Protein AF-A0A9P7FWG8-F1 (afdb_monomer_lite)

Organism: NCBI:txid117018

Sequence (313 aa):
ELKERLQAFCDANHFEYQSVYTPSGSARPRVNFHFIRHDIVDQIQENKPVFDGRVYTPHTPAYIQPRYGLEIGIKNVGGFPPAKFLLDTYIRRKYGNDSLLTSRIELDGSIYCACLRDPITTTRLLVEPFTPLEETPLAETTSFRPFKPDYVFNLNDNGFVGFRAHIQMLAESRQQHETLASEIRTNERAFEQLAADATRIAEGLVQTQQQVLAETENFFNFWSILLRLVMAKGELHSIRSRIYSINMILALGQTTPAAVERLTDSVADLERELADARHEVAQLEADYAASAALSQSAPVPPAANLSSTMPPT

Structure (mmCIF, N/CA/C/O backbone):
data_AF-A0A9P7FWG8-F1
#
_entry.id   AF-A0A9P7FWG8-F1
#
loop_
_atom_site.group_PDB
_atom_site.id
_atom_site.type_symbol
_atom_site.label_atom_id
_atom_site.label_alt_id
_atom_site.label_comp_id
_atom_site.label_asym_id
_atom_site.label_entity_id
_atom_site.label_seq_id
_atom_site.pdbx_PDB_ins_code
_atom_site.Cartn_x
_atom_site.Cartn_y
_atom_site.Cartn_z
_atom_site.occupancy
_atom_site.B_iso_or_equiv
_atom_site.auth_seq_id
_atom_site.auth_comp_id
_atom_site.auth_asym_id
_atom_site.auth_atom_id
_atom_site.pdbx_PDB_model_num
ATOM 1 N N . GLU A 1 1 ? 35.914 -22.711 -28.002 1.00 80.75 1 GLU A N 1
ATOM 2 C CA . GLU A 1 1 ? 35.367 -23.423 -26.832 1.00 80.75 1 GLU A CA 1
ATOM 3 C C . GLU A 1 1 ? 33.963 -22.983 -26.398 1.00 80.75 1 GLU A C 1
ATOM 5 O O . GLU A 1 1 ? 33.021 -23.695 -26.711 1.00 80.75 1 GLU A O 1
ATOM 10 N N . LEU A 1 2 ? 33.747 -21.834 -25.730 1.00 84.19 2 LEU A N 1
ATOM 11 C CA . LEU A 1 2 ? 32.392 -21.473 -25.243 1.00 84.19 2 LEU A CA 1
ATOM 12 C C . LEU A 1 2 ? 31.343 -21.366 -26.368 1.00 84.19 2 LEU A C 1
ATOM 14 O O . LEU A 1 2 ? 30.222 -21.841 -26.211 1.00 84.19 2 LEU A O 1
ATOM 18 N N . LYS A 1 3 ? 31.718 -20.772 -27.510 1.00 88.06 3 LYS A N 1
ATOM 19 C CA . LYS A 1 3 ? 30.858 -20.685 -28.701 1.00 88.06 3 LYS A CA 1
ATOM 20 C C . LYS A 1 3 ? 30.398 -22.068 -29.170 1.00 88.06 3 LYS A C 1
ATOM 22 O O . LYS A 1 3 ? 29.209 -22.265 -29.364 1.00 88.06 3 LYS A O 1
ATOM 27 N N . GLU A 1 4 ? 31.325 -23.012 -29.301 1.00 91.12 4 GLU A N 1
ATOM 28 C CA . GLU A 1 4 ? 31.041 -24.367 -29.797 1.00 91.12 4 GLU A CA 1
ATOM 29 C C . GLU A 1 4 ? 30.133 -25.133 -28.833 1.00 91.12 4 GLU A C 1
ATOM 31 O O . GLU A 1 4 ? 29.191 -25.784 -29.268 1.00 91.12 4 GLU A O 1
ATOM 36 N N . ARG A 1 5 ? 30.356 -25.001 -27.518 1.00 91.31 5 ARG A N 1
ATOM 37 C CA . ARG A 1 5 ? 29.496 -25.629 -26.502 1.00 91.31 5 ARG A CA 1
ATOM 38 C C . ARG A 1 5 ? 28.070 -25.073 -26.530 1.00 91.31 5 ARG A C 1
ATOM 40 O O . ARG A 1 5 ? 27.114 -25.835 -26.424 1.00 91.31 5 ARG A O 1
ATOM 47 N N . LEU A 1 6 ? 27.919 -23.758 -26.705 1.00 90.81 6 LEU A N 1
ATOM 48 C CA . LEU A 1 6 ? 26.603 -23.127 -26.842 1.00 90.81 6 LEU A CA 1
ATOM 49 C C . LEU A 1 6 ? 25.914 -23.502 -28.160 1.00 90.81 6 LEU A C 1
ATOM 51 O O . LEU A 1 6 ? 24.701 -23.683 -28.164 1.00 90.81 6 LEU A O 1
ATOM 55 N N . GLN A 1 7 ? 26.666 -23.650 -29.255 1.00 93.00 7 GLN A N 1
ATOM 56 C CA . GLN A 1 7 ? 26.125 -24.145 -30.525 1.00 93.00 7 GLN A CA 1
ATOM 57 C C . GLN A 1 7 ? 25.631 -25.582 -30.380 1.00 93.00 7 GLN A C 1
ATOM 59 O O . GLN A 1 7 ? 24.466 -25.832 -30.651 1.00 93.00 7 GLN A O 1
ATOM 64 N N . ALA A 1 8 ? 26.446 -26.480 -29.820 1.00 93.12 8 ALA A N 1
ATOM 65 C CA . ALA A 1 8 ? 26.048 -27.864 -29.568 1.00 93.12 8 ALA A CA 1
ATOM 66 C C . ALA A 1 8 ? 24.798 -27.963 -28.677 1.00 93.12 8 ALA A C 1
ATOM 68 O O . ALA A 1 8 ? 23.930 -28.797 -28.916 1.00 93.12 8 ALA A O 1
ATOM 69 N N . PHE A 1 9 ? 24.678 -27.089 -27.674 1.00 93.56 9 PHE A N 1
ATOM 70 C CA . PHE A 1 9 ? 23.467 -26.982 -26.865 1.00 93.56 9 PHE A CA 1
ATOM 71 C C . PHE A 1 9 ? 22.249 -26.550 -27.695 1.00 93.56 9 PHE A C 1
ATOM 73 O O . PHE A 1 9 ? 21.193 -27.167 -27.578 1.00 93.56 9 PHE A O 1
ATOM 80 N N . CYS A 1 10 ? 22.377 -25.523 -28.540 1.00 92.94 10 CYS A N 1
ATOM 81 C CA . CYS A 1 10 ? 21.278 -25.078 -29.402 1.00 92.94 10 CYS A CA 1
ATOM 82 C C . CYS A 1 10 ? 20.868 -26.168 -30.400 1.00 92.94 10 CYS A C 1
ATOM 84 O O . CYS A 1 10 ? 19.680 -26.441 -30.552 1.00 92.94 10 CYS A O 1
ATOM 86 N N . ASP A 1 11 ? 21.845 -26.837 -31.009 1.00 93.81 11 ASP A N 1
ATOM 87 C CA . ASP A 1 11 ? 21.623 -27.903 -31.984 1.00 93.81 11 ASP A CA 1
ATOM 88 C C . ASP A 1 11 ? 20.916 -29.107 -31.333 1.00 93.81 11 ASP A C 1
ATOM 90 O O . ASP A 1 11 ? 19.951 -29.633 -31.887 1.00 93.81 11 ASP A O 1
ATOM 94 N N . ALA A 1 12 ? 21.329 -29.499 -30.120 1.00 93.69 12 ALA A N 1
ATOM 95 C CA . ALA A 1 12 ? 20.715 -30.594 -29.364 1.00 93.69 12 ALA A CA 1
ATOM 96 C C . ALA A 1 12 ? 19.259 -30.316 -28.950 1.00 93.69 12 ALA A C 1
ATOM 98 O O . ALA A 1 12 ? 18.483 -31.253 -28.782 1.00 93.69 12 ALA A O 1
ATOM 99 N N . ASN A 1 13 ? 18.889 -29.043 -28.792 1.00 91.75 13 ASN A N 1
ATOM 100 C CA . ASN A 1 13 ? 17.528 -28.622 -28.457 1.00 91.75 13 ASN A CA 1
ATOM 101 C C . ASN A 1 13 ? 16.719 -28.182 -29.693 1.00 91.75 13 ASN A C 1
ATOM 103 O O . ASN A 1 13 ? 15.614 -27.664 -29.547 1.00 91.75 13 ASN A O 1
ATOM 107 N N . HIS A 1 14 ? 17.246 -28.381 -30.907 1.00 92.62 14 HIS A N 1
ATOM 108 C CA . HIS A 1 14 ? 16.609 -27.971 -32.165 1.00 92.62 14 HIS A CA 1
ATOM 109 C C . HIS A 1 14 ? 16.265 -26.469 -32.225 1.00 92.62 14 HIS A C 1
ATOM 111 O O . HIS A 1 14 ? 15.252 -26.054 -32.795 1.00 92.62 14 HIS A O 1
ATOM 117 N N . PHE A 1 15 ? 17.118 -25.630 -31.635 1.00 92.81 15 PHE A N 1
ATOM 118 C CA . PHE A 1 15 ? 16.986 -24.180 -31.700 1.00 92.81 15 PHE A CA 1
ATOM 119 C C . PHE A 1 15 ? 17.586 -23.660 -33.000 1.00 92.81 15 PHE A C 1
ATOM 121 O O . PHE A 1 15 ? 18.799 -23.549 -33.143 1.00 92.81 15 PHE A O 1
ATOM 128 N N . GLU A 1 16 ? 16.725 -23.322 -33.954 1.00 89.12 16 GLU A N 1
ATOM 129 C CA . GLU A 1 16 ? 17.152 -22.779 -35.239 1.00 89.12 16 GLU A CA 1
ATOM 130 C C . GLU A 1 16 ? 17.682 -21.345 -35.100 1.00 89.12 16 GLU A C 1
ATOM 132 O O . GLU A 1 16 ? 16.995 -20.442 -34.607 1.00 89.12 16 GLU A O 1
ATOM 137 N N . TYR A 1 17 ? 18.899 -21.120 -35.591 1.00 87.00 17 TYR A N 1
ATOM 138 C CA . TYR A 1 17 ? 19.540 -19.811 -35.636 1.00 87.00 17 TYR A CA 1
ATOM 139 C C . TYR A 1 17 ? 20.126 -19.515 -37.018 1.00 87.00 17 TYR A C 1
ATOM 141 O O . TYR A 1 17 ? 20.645 -20.388 -37.707 1.00 87.00 17 TYR A O 1
ATOM 149 N N . GLN A 1 18 ? 20.057 -18.248 -37.416 1.00 81.31 18 GLN A N 1
ATOM 150 C CA . GLN A 1 18 ? 20.593 -17.730 -38.669 1.00 81.31 18 GLN A CA 1
ATOM 151 C C . GLN A 1 18 ? 22.106 -17.489 -38.592 1.00 81.31 18 GLN A C 1
ATOM 153 O O . GLN A 1 18 ? 22.820 -17.689 -39.573 1.00 81.31 18 GLN A O 1
ATOM 158 N N . SER A 1 19 ? 22.612 -17.026 -37.446 1.00 81.75 19 SER A N 1
ATOM 159 C CA . SER A 1 19 ? 24.035 -16.724 -37.280 1.00 81.75 19 SER A CA 1
ATOM 160 C C . SER A 1 19 ? 24.489 -16.811 -35.824 1.00 81.75 19 SER A C 1
ATOM 162 O O . SER A 1 19 ? 23.705 -16.618 -34.892 1.00 81.75 19 SER A O 1
ATOM 164 N N . VAL A 1 20 ? 25.786 -17.102 -35.645 1.00 85.62 20 VAL A N 1
ATOM 165 C CA . VAL A 1 20 ? 26.458 -17.133 -34.338 1.00 85.62 20 VAL A CA 1
ATOM 166 C C . VAL A 1 20 ? 27.831 -16.493 -34.439 1.00 85.62 20 VAL A C 1
ATOM 168 O O . VAL A 1 20 ? 28.693 -16.949 -35.202 1.00 85.62 20 VAL A O 1
ATOM 171 N N . TYR A 1 21 ? 28.079 -15.476 -33.621 1.00 80.44 21 TYR A N 1
ATOM 172 C CA . TYR A 1 21 ? 29.347 -14.753 -33.634 1.00 80.44 21 TYR A CA 1
ATOM 173 C C . TYR A 1 21 ? 29.759 -14.258 -32.244 1.00 80.44 21 TYR A C 1
ATOM 175 O O . TYR A 1 21 ? 28.980 -14.245 -31.294 1.00 80.44 21 TYR A O 1
ATOM 183 N N . THR A 1 22 ? 31.028 -13.877 -32.127 1.00 77.06 22 THR A N 1
ATOM 184 C CA . THR A 1 22 ? 31.623 -13.321 -30.909 1.00 77.06 22 THR A CA 1
ATOM 185 C C . THR A 1 22 ? 32.151 -11.934 -31.260 1.00 77.06 22 THR A C 1
ATOM 187 O O . THR A 1 22 ? 33.059 -11.853 -32.091 1.00 77.06 22 THR A O 1
ATOM 190 N N . PRO A 1 23 ? 31.595 -10.849 -30.688 1.00 64.25 23 PRO A N 1
ATOM 191 C CA . PRO A 1 23 ? 32.061 -9.497 -30.972 1.00 64.25 23 PRO A CA 1
ATOM 192 C C . PRO A 1 23 ? 33.549 -9.343 -30.645 1.00 64.25 23 PRO A C 1
ATOM 194 O O . PRO A 1 23 ? 34.011 -9.742 -29.573 1.00 64.25 23 PRO A O 1
ATOM 197 N N . SER A 1 24 ? 34.314 -8.759 -31.566 1.00 50.66 24 SER A N 1
ATOM 198 C CA . SER A 1 24 ? 35.723 -8.439 -31.330 1.00 50.66 24 SER A CA 1
ATOM 199 C C . SER A 1 24 ? 35.846 -7.223 -30.403 1.00 50.66 24 SER A C 1
ATOM 201 O O . SER A 1 24 ? 35.115 -6.250 -30.553 1.00 50.66 24 SER A O 1
ATOM 203 N N . GLY A 1 25 ? 36.772 -7.260 -29.440 1.00 50.12 25 GLY A N 1
ATOM 204 C CA . GLY A 1 25 ? 37.072 -6.110 -28.571 1.00 50.12 25 GLY A CA 1
ATOM 205 C C . GLY A 1 25 ? 36.188 -5.951 -27.326 1.00 50.12 25 GLY A C 1
ATOM 206 O O . GLY A 1 25 ? 36.373 -5.002 -26.566 1.00 50.12 25 GLY A O 1
ATOM 207 N N . SER A 1 26 ? 35.261 -6.873 -27.049 1.00 48.59 26 SER A N 1
ATOM 208 C CA . SER A 1 26 ? 34.520 -6.860 -25.783 1.00 48.59 26 SER A CA 1
ATOM 209 C C . SER A 1 26 ? 35.409 -7.328 -24.624 1.00 48.59 26 SER A C 1
ATOM 211 O O . SER A 1 26 ? 35.918 -8.447 -24.654 1.00 48.59 26 SER A O 1
ATOM 213 N N . ALA A 1 27 ? 35.515 -6.533 -23.553 1.00 48.25 27 ALA A N 1
ATOM 214 C CA . ALA A 1 27 ? 36.263 -6.884 -22.334 1.00 48.25 27 ALA A CA 1
ATOM 215 C C . ALA A 1 27 ? 35.770 -8.171 -21.633 1.00 48.25 27 ALA A C 1
ATOM 217 O O . ALA A 1 27 ? 36.430 -8.691 -20.737 1.00 48.25 27 ALA A O 1
ATOM 218 N N . ARG A 1 28 ? 34.596 -8.688 -22.019 1.00 56.09 28 ARG A N 1
ATOM 219 C CA . ARG A 1 28 ? 34.077 -9.992 -21.597 1.00 56.09 28 ARG A CA 1
ATOM 220 C C . ARG A 1 28 ? 33.631 -10.767 -22.835 1.00 56.09 28 ARG A C 1
ATOM 222 O O . ARG A 1 28 ? 32.820 -10.215 -23.575 1.00 56.09 28 ARG A O 1
ATOM 229 N N . PRO A 1 29 ? 34.093 -12.010 -23.049 1.00 65.31 29 PRO A N 1
ATOM 230 C CA . PRO A 1 29 ? 33.697 -12.801 -24.208 1.00 65.31 29 PRO A CA 1
ATOM 231 C C . PRO A 1 29 ? 32.184 -13.050 -24.181 1.00 65.31 29 PRO A C 1
ATOM 233 O O . PRO A 1 29 ? 31.653 -13.595 -23.213 1.00 65.31 29 PRO A O 1
ATOM 236 N N . ARG A 1 30 ? 31.490 -12.623 -25.239 1.00 72.50 30 ARG A N 1
ATOM 237 C CA . ARG A 1 30 ? 30.053 -12.844 -25.456 1.00 72.50 30 ARG A CA 1
ATOM 238 C C . ARG A 1 30 ? 29.852 -13.665 -26.723 1.00 72.50 30 ARG A C 1
ATOM 240 O O . ARG A 1 30 ? 30.605 -13.513 -27.680 1.00 72.50 30 ARG A O 1
ATOM 247 N N . VAL A 1 31 ? 28.844 -14.527 -26.729 1.00 81.62 31 VAL A N 1
ATOM 248 C CA . VAL A 1 31 ? 28.436 -15.274 -27.922 1.00 81.62 31 VAL A CA 1
ATOM 249 C C . VAL A 1 31 ? 27.015 -14.846 -28.247 1.00 81.62 31 VAL A C 1
ATOM 251 O O . VAL A 1 31 ? 26.121 -15.029 -27.425 1.00 81.62 31 VAL A O 1
ATOM 254 N N . ASN A 1 32 ? 26.835 -14.237 -29.412 1.00 81.31 32 ASN A N 1
ATOM 255 C CA . ASN A 1 32 ? 25.545 -13.770 -29.892 1.00 81.31 32 ASN A CA 1
ATOM 256 C C . ASN A 1 32 ? 24.952 -14.825 -30.825 1.00 81.31 32 ASN A C 1
ATOM 258 O O . ASN A 1 32 ? 25.655 -15.331 -31.702 1.00 81.31 32 ASN A O 1
ATOM 262 N N . PHE A 1 33 ? 23.669 -15.120 -30.634 1.00 84.25 33 PHE A N 1
ATOM 263 C CA . PHE A 1 33 ? 22.870 -15.997 -31.485 1.00 84.25 33 PHE A CA 1
ATOM 264 C C . PHE A 1 33 ? 21.726 -15.188 -32.087 1.00 84.25 33 PHE A C 1
ATOM 266 O O . PHE A 1 33 ? 21.033 -14.469 -31.366 1.00 84.25 33 PHE A O 1
ATOM 273 N N . HIS A 1 34 ? 21.520 -15.311 -33.395 1.00 80.12 34 HIS A N 1
ATOM 274 C CA . HIS A 1 34 ? 20.348 -14.762 -34.074 1.00 80.12 34 HIS A CA 1
ATOM 275 C C . HIS A 1 34 ? 19.360 -15.896 -34.322 1.00 80.12 34 HIS A C 1
ATOM 277 O O . HIS A 1 34 ? 19.491 -16.619 -35.305 1.00 80.12 34 HIS A O 1
ATOM 283 N N . PHE A 1 35 ? 18.409 -16.092 -33.412 1.00 82.50 35 PHE A N 1
ATOM 284 C CA . PHE A 1 35 ? 17.405 -17.149 -33.531 1.00 82.50 35 PHE A CA 1
ATOM 285 C C . PHE A 1 35 ? 16.332 -16.795 -34.564 1.00 82.50 35 PHE A C 1
ATOM 287 O O . PHE A 1 35 ? 15.950 -15.633 -34.695 1.00 82.50 35 PHE A O 1
ATOM 294 N N . ILE A 1 36 ? 15.850 -17.800 -35.300 1.00 76.69 36 ILE A N 1
ATOM 295 C CA . ILE A 1 36 ? 14.813 -17.612 -36.327 1.00 76.69 36 ILE A CA 1
ATOM 296 C C . ILE A 1 36 ? 13.445 -17.385 -35.674 1.00 76.69 36 ILE A C 1
ATOM 298 O O . ILE A 1 36 ? 12.657 -16.563 -36.141 1.00 76.69 36 ILE A O 1
ATOM 302 N N . ARG A 1 37 ? 13.170 -18.096 -34.574 1.00 80.31 37 ARG A N 1
ATOM 303 C CA . ARG A 1 37 ? 11.918 -17.983 -33.822 1.00 80.31 37 ARG A CA 1
ATOM 304 C C . ARG A 1 37 ? 12.131 -17.239 -32.503 1.00 80.31 37 ARG A C 1
ATOM 306 O O . ARG A 1 37 ? 13.149 -17.415 -31.839 1.00 80.31 37 ARG A O 1
ATOM 313 N N . HIS A 1 38 ? 11.157 -16.412 -32.128 1.00 69.31 38 HIS A N 1
ATOM 314 C CA . HIS A 1 38 ? 11.221 -15.566 -30.930 1.00 69.31 38 HIS A CA 1
ATOM 315 C C . HIS A 1 38 ? 11.044 -16.359 -29.621 1.00 69.31 38 HIS A C 1
ATOM 317 O O . HIS A 1 38 ? 11.685 -16.048 -28.622 1.00 69.31 38 HIS A O 1
ATOM 323 N N . ASP A 1 39 ? 10.218 -17.408 -29.635 1.00 80.50 39 ASP A N 1
ATOM 324 C CA . ASP A 1 39 ? 9.914 -18.290 -28.494 1.00 80.50 39 ASP A CA 1
ATOM 325 C C . ASP A 1 39 ? 11.125 -19.099 -28.000 1.00 80.50 39 ASP A C 1
ATOM 327 O O . ASP A 1 39 ? 11.134 -19.592 -26.874 1.00 80.50 39 ASP A O 1
ATOM 331 N N . ILE A 1 40 ? 12.168 -19.221 -28.824 1.00 83.50 40 ILE A N 1
ATOM 332 C CA . ILE A 1 40 ? 13.414 -19.906 -28.464 1.00 83.50 40 ILE A CA 1
ATOM 333 C C . ILE A 1 40 ? 14.098 -19.217 -27.277 1.00 83.50 40 ILE A C 1
ATOM 335 O O . ILE A 1 40 ? 14.690 -19.885 -26.434 1.00 83.50 40 ILE A O 1
ATOM 339 N N . VAL A 1 41 ? 14.010 -17.887 -27.171 1.00 77.81 41 VAL A N 1
ATOM 340 C CA . VAL A 1 41 ? 14.626 -17.159 -26.051 1.00 77.81 41 VAL A 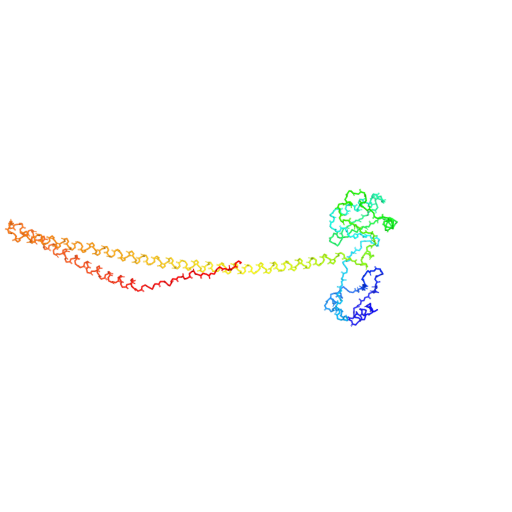CA 1
ATOM 341 C C . VAL A 1 41 ? 13.982 -17.559 -24.726 1.00 77.81 41 VAL A C 1
ATOM 343 O O . VAL A 1 41 ? 14.702 -17.787 -23.753 1.00 77.81 41 VAL A O 1
ATOM 346 N N . ASP A 1 42 ? 12.658 -17.702 -24.705 1.00 79.56 42 ASP A N 1
ATOM 347 C CA . ASP A 1 42 ? 11.904 -18.128 -23.525 1.00 79.56 42 ASP A CA 1
ATOM 348 C C . ASP A 1 42 ? 12.228 -19.592 -23.179 1.00 79.56 42 ASP A C 1
ATOM 350 O O . ASP A 1 42 ? 12.543 -19.905 -22.032 1.00 79.56 42 ASP A O 1
ATOM 354 N N . GLN A 1 43 ? 12.319 -20.469 -24.184 1.00 85.75 43 GLN A N 1
ATOM 355 C CA . GLN A 1 43 ? 12.726 -21.871 -24.000 1.00 85.75 43 GLN A CA 1
ATOM 356 C C . GLN A 1 43 ? 14.146 -22.009 -23.425 1.00 85.75 43 GLN A C 1
ATOM 358 O O . GLN A 1 43 ? 14.389 -22.851 -22.562 1.00 85.75 43 GLN A O 1
ATOM 363 N N . ILE A 1 44 ? 15.094 -21.166 -23.847 1.00 87.38 44 ILE A N 1
ATOM 364 C CA . ILE A 1 44 ? 16.451 -21.141 -23.273 1.00 87.38 44 ILE A CA 1
ATOM 365 C C . ILE A 1 44 ? 16.434 -20.558 -21.850 1.00 87.38 44 ILE A C 1
ATOM 367 O O . ILE A 1 44 ? 17.267 -20.924 -21.021 1.00 87.38 44 ILE A O 1
ATOM 371 N N . GLN A 1 45 ? 15.512 -19.643 -21.530 1.00 82.19 45 GLN A N 1
ATOM 372 C CA . GLN A 1 45 ? 15.357 -19.154 -20.156 1.00 82.19 45 GLN A CA 1
ATOM 373 C C . GLN A 1 45 ? 14.822 -20.234 -19.213 1.00 82.19 45 GLN A C 1
ATOM 375 O O . GLN A 1 45 ? 15.254 -20.277 -18.059 1.00 82.19 45 GLN A O 1
ATOM 380 N N . GLU A 1 46 ? 13.934 -21.100 -19.696 1.00 86.75 46 GLU A N 1
ATOM 381 C CA . GLU A 1 46 ? 13.418 -22.253 -18.953 1.00 86.75 46 GLU A CA 1
ATOM 382 C C . GLU A 1 46 ? 14.471 -23.364 -18.827 1.00 86.75 46 GLU A C 1
ATOM 384 O O . GLU A 1 46 ? 14.664 -23.916 -17.743 1.00 86.75 46 GLU A O 1
ATOM 389 N N . ASN A 1 47 ? 15.218 -23.636 -19.901 1.00 86.75 47 ASN A N 1
ATOM 390 C CA . ASN A 1 47 ? 16.287 -24.632 -19.942 1.00 86.75 47 ASN A CA 1
ATOM 391 C C . ASN A 1 47 ? 17.651 -23.971 -20.189 1.00 86.75 47 ASN A C 1
ATOM 393 O O . ASN A 1 47 ? 18.167 -23.948 -21.306 1.00 86.75 47 ASN A O 1
ATOM 397 N N . LYS A 1 48 ? 18.244 -23.393 -19.140 1.00 88.88 48 LYS A N 1
ATOM 398 C CA . LYS A 1 48 ? 19.494 -22.628 -19.274 1.00 88.88 48 LYS A CA 1
ATOM 399 C C . LYS A 1 48 ? 20.699 -23.551 -19.504 1.00 88.88 48 LYS A C 1
ATOM 401 O O . LYS A 1 48 ? 20.862 -24.513 -18.753 1.00 88.88 48 LYS A O 1
ATOM 406 N N . PRO A 1 49 ? 21.613 -23.230 -20.439 1.00 89.88 49 PRO A N 1
ATOM 407 C CA . PRO A 1 49 ? 22.842 -23.993 -20.613 1.00 89.88 49 PRO A CA 1
ATOM 408 C C . PRO A 1 49 ? 23.723 -23.921 -19.360 1.00 89.88 49 PRO A C 1
ATOM 410 O O . PRO A 1 49 ? 24.070 -22.835 -18.882 1.00 89.88 49 PRO A O 1
ATOM 413 N N . VAL A 1 50 ? 24.112 -25.087 -18.842 1.00 89.19 50 VAL A N 1
ATOM 414 C CA . VAL A 1 50 ? 25.021 -25.221 -17.698 1.00 89.19 50 VAL A CA 1
ATOM 415 C C . VAL A 1 50 ? 26.284 -25.938 -18.150 1.00 89.19 50 VAL A C 1
ATOM 417 O O . VAL A 1 50 ? 26.238 -27.100 -18.545 1.00 89.19 50 VAL A O 1
ATOM 420 N N . PHE A 1 51 ? 27.424 -25.256 -18.065 1.00 88.94 51 PHE A N 1
ATOM 421 C CA . PHE A 1 51 ? 28.734 -25.836 -18.367 1.00 88.94 51 PHE A CA 1
ATOM 422 C C . PHE A 1 51 ? 29.680 -25.569 -17.205 1.00 88.94 51 PHE A C 1
ATOM 424 O O . PHE A 1 51 ? 29.715 -24.454 -16.688 1.00 88.94 51 PHE A O 1
ATOM 431 N N . ASP A 1 52 ? 30.443 -26.580 -16.789 1.00 88.19 52 ASP A N 1
ATOM 432 C CA . ASP A 1 52 ? 31.447 -26.469 -15.720 1.00 88.19 52 ASP A CA 1
ATOM 433 C C . ASP A 1 52 ? 30.891 -25.839 -14.423 1.00 88.19 52 ASP A C 1
ATOM 435 O O . ASP A 1 52 ? 31.528 -25.001 -13.783 1.00 88.19 52 ASP A O 1
ATOM 439 N N . GLY A 1 53 ? 29.647 -26.186 -14.066 1.00 83.75 53 GLY A N 1
ATOM 440 C CA . GLY A 1 53 ? 28.950 -25.649 -12.889 1.00 83.75 53 GLY A CA 1
ATOM 441 C C . GLY A 1 53 ? 28.515 -24.182 -13.006 1.00 83.75 53 GLY A C 1
ATOM 442 O O . GLY A 1 53 ? 28.037 -23.606 -12.031 1.00 83.75 53 GLY A O 1
ATOM 443 N N . ARG A 1 54 ? 28.661 -23.558 -14.181 1.00 82.00 54 ARG A N 1
ATOM 444 C CA . ARG A 1 54 ? 28.227 -22.183 -14.453 1.00 82.00 54 ARG A CA 1
ATOM 445 C C . ARG A 1 54 ? 26.967 -22.177 -15.302 1.00 82.00 54 ARG A C 1
ATOM 447 O O . ARG A 1 54 ? 26.923 -22.789 -16.366 1.00 82.00 54 ARG A O 1
ATOM 454 N N . VAL A 1 55 ? 25.966 -21.430 -14.845 1.00 85.19 55 VAL A N 1
ATOM 455 C CA . VAL A 1 55 ? 24.721 -21.204 -15.585 1.00 85.19 55 VAL A CA 1
ATOM 456 C C . VAL A 1 55 ? 24.907 -20.024 -16.535 1.00 85.19 55 VAL A C 1
ATOM 458 O O . VAL A 1 55 ? 25.171 -18.898 -16.108 1.00 85.19 55 VAL A O 1
ATOM 461 N N . TYR A 1 56 ? 24.736 -20.269 -17.828 1.00 81.31 56 TYR A N 1
ATOM 462 C CA . TYR A 1 56 ? 24.774 -19.244 -18.861 1.00 81.31 56 TYR A CA 1
ATOM 463 C C . TYR A 1 56 ? 23.354 -18.750 -19.108 1.00 81.31 56 TYR A C 1
ATOM 465 O O . TYR A 1 56 ? 22.560 -19.383 -19.793 1.00 81.31 56 TYR A O 1
ATOM 473 N N . THR A 1 57 ? 23.016 -17.612 -18.504 1.00 76.38 57 THR A N 1
ATOM 474 C CA . THR A 1 57 ? 21.685 -17.018 -18.668 1.00 76.38 57 THR A CA 1
ATOM 475 C C . THR A 1 57 ? 21.630 -16.250 -19.991 1.00 76.38 57 THR A C 1
ATOM 477 O O . THR A 1 57 ? 22.480 -15.374 -20.196 1.00 76.38 57 THR A O 1
ATOM 480 N N . PRO A 1 58 ? 20.668 -16.550 -20.887 1.00 74.19 58 PRO A N 1
ATOM 481 C CA . PRO A 1 58 ? 20.491 -15.768 -22.100 1.00 74.19 58 PRO A CA 1
ATOM 482 C C . PRO A 1 58 ? 20.133 -14.332 -21.719 1.00 74.19 58 PRO A C 1
ATOM 484 O O . PRO A 1 58 ? 19.367 -14.075 -20.789 1.00 74.19 58 PRO A O 1
ATOM 487 N N . HIS A 1 59 ? 20.705 -13.383 -22.444 1.00 65.00 59 HIS A N 1
ATOM 488 C CA . HIS A 1 59 ? 20.336 -11.985 -22.329 1.00 65.00 59 HIS A CA 1
ATOM 489 C C . HIS A 1 59 ? 19.874 -11.525 -23.694 1.00 65.00 59 HIS A C 1
ATOM 491 O O . HIS A 1 59 ? 20.672 -11.506 -24.627 1.00 65.00 59 HIS A O 1
ATOM 497 N N . THR A 1 60 ? 18.612 -11.127 -23.795 1.00 61.03 60 THR A N 1
ATOM 498 C CA . THR A 1 60 ? 18.137 -10.366 -24.943 1.00 61.03 60 THR A CA 1
ATOM 499 C C . THR A 1 60 ? 18.756 -8.976 -24.814 1.00 61.03 60 THR A C 1
ATOM 501 O O . THR A 1 60 ? 18.433 -8.263 -23.856 1.00 61.03 60 THR A O 1
ATOM 504 N N . PRO A 1 61 ? 19.702 -8.568 -25.680 1.00 58.31 61 PRO A N 1
ATOM 505 C CA . PRO A 1 61 ? 20.080 -7.168 -25.710 1.00 58.31 61 PRO A CA 1
ATOM 506 C C . PRO A 1 61 ? 18.804 -6.386 -26.025 1.00 58.31 61 PRO A C 1
ATOM 508 O O . PRO A 1 61 ? 18.071 -6.746 -26.944 1.00 58.31 61 PRO A O 1
ATOM 511 N N . ALA A 1 62 ? 18.502 -5.358 -25.233 1.00 60.75 62 ALA A N 1
ATOM 512 C CA . ALA A 1 62 ? 17.406 -4.464 -25.566 1.00 60.75 62 ALA A CA 1
ATOM 513 C C . ALA A 1 62 ? 17.741 -3.835 -26.915 1.00 60.75 62 ALA A C 1
ATOM 515 O O . ALA A 1 62 ? 18.678 -3.054 -26.998 1.00 60.75 62 ALA A O 1
ATOM 516 N N . TYR A 1 63 ? 17.089 -4.271 -27.985 1.00 70.06 63 TYR A N 1
ATOM 517 C CA . TYR A 1 63 ? 17.459 -3.870 -29.331 1.00 70.06 63 TYR A CA 1
ATOM 518 C C . TYR A 1 63 ? 16.658 -2.635 -29.713 1.00 70.06 63 TYR A C 1
ATOM 520 O O . TYR A 1 63 ? 15.473 -2.512 -29.409 1.00 70.06 63 TYR A O 1
ATOM 528 N N . ILE A 1 64 ? 17.310 -1.711 -30.402 1.00 77.81 64 ILE A N 1
ATOM 529 C CA . ILE A 1 64 ? 16.618 -0.592 -31.024 1.00 77.81 64 ILE A CA 1
ATOM 530 C C . ILE A 1 64 ? 16.224 -1.051 -32.419 1.00 77.81 64 ILE A C 1
ATOM 532 O O . ILE A 1 64 ? 17.102 -1.364 -33.224 1.00 77.81 64 ILE A O 1
ATOM 536 N N . GLN A 1 65 ? 14.928 -1.086 -32.725 1.00 79.94 65 GLN A N 1
ATOM 537 C CA . GLN A 1 65 ? 14.477 -1.329 -34.093 1.00 79.94 65 GLN A CA 1
ATOM 538 C C . GLN A 1 65 ? 14.898 -0.135 -34.969 1.00 79.94 65 GLN A C 1
ATOM 540 O O . GLN A 1 65 ? 14.421 0.981 -34.725 1.00 79.94 65 GLN A O 1
ATOM 545 N N . PRO A 1 66 ? 15.791 -0.320 -35.962 1.00 79.75 66 PRO A N 1
ATOM 546 C CA . PRO A 1 66 ? 16.213 0.785 -36.806 1.00 79.75 66 PRO A CA 1
ATOM 547 C C . PRO A 1 66 ? 15.040 1.254 -37.666 1.00 79.75 66 PRO A C 1
ATOM 549 O O . PRO A 1 66 ? 14.361 0.440 -38.292 1.00 79.75 66 PRO A O 1
ATOM 552 N N . ARG A 1 67 ? 14.810 2.566 -37.738 1.00 79.50 67 ARG A N 1
ATOM 553 C CA . ARG A 1 67 ? 13.843 3.147 -38.689 1.00 79.50 67 ARG A CA 1
ATOM 554 C C . ARG A 1 67 ? 14.420 3.251 -40.097 1.00 79.50 67 ARG A C 1
ATOM 556 O O . ARG A 1 67 ? 13.670 3.310 -41.066 1.00 79.50 67 ARG A O 1
ATOM 563 N N . TYR A 1 68 ? 15.746 3.290 -40.204 1.00 79.88 68 TYR A N 1
ATOM 564 C CA . TYR A 1 68 ? 16.474 3.384 -41.462 1.00 79.88 68 TYR A CA 1
ATOM 565 C C . TYR A 1 68 ? 17.814 2.646 -41.361 1.00 79.88 68 TYR A C 1
ATOM 567 O O . TYR A 1 68 ? 18.399 2.565 -40.283 1.00 79.88 68 TYR A O 1
ATOM 575 N N . GLY A 1 69 ? 18.329 2.126 -42.481 1.00 76.12 69 GLY A N 1
ATOM 576 C CA . GLY A 1 69 ? 19.549 1.300 -42.486 1.00 76.12 69 GLY A CA 1
ATOM 577 C C . GLY A 1 69 ? 20.821 2.034 -42.041 1.00 76.12 69 GLY A C 1
ATOM 578 O O . GLY A 1 69 ? 21.742 1.412 -41.526 1.00 76.12 69 GLY A O 1
ATOM 579 N N . LEU A 1 70 ? 20.855 3.361 -42.197 1.00 86.88 70 LEU A N 1
ATOM 580 C CA . LEU A 1 70 ? 21.967 4.226 -41.774 1.00 86.88 70 LEU A CA 1
ATOM 581 C C . LEU A 1 70 ? 21.649 5.016 -40.500 1.00 86.88 70 LEU A C 1
ATOM 583 O O . LEU A 1 70 ? 22.213 6.086 -40.273 1.00 86.88 70 LEU A O 1
ATOM 587 N N . GLU A 1 71 ? 20.710 4.525 -39.694 1.00 91.62 71 GLU A N 1
ATOM 588 C CA . GLU A 1 71 ? 20.400 5.150 -38.419 1.00 91.62 71 GLU A CA 1
ATOM 589 C C . GLU A 1 71 ? 21.608 5.081 -37.475 1.00 91.62 71 GLU A C 1
ATOM 591 O O . GLU A 1 71 ? 22.214 4.022 -37.286 1.00 91.62 71 GLU A O 1
ATOM 596 N N . ILE A 1 72 ? 21.944 6.219 -36.869 1.00 93.75 72 ILE A N 1
ATOM 597 C CA . ILE A 1 72 ? 23.010 6.320 -35.872 1.00 93.75 72 ILE A CA 1
ATOM 598 C C . ILE A 1 72 ? 22.428 6.347 -34.469 1.00 93.75 72 ILE A C 1
ATOM 600 O O . ILE A 1 72 ? 21.330 6.856 -34.248 1.00 93.75 72 ILE A O 1
ATOM 604 N N . GLY A 1 73 ? 23.184 5.823 -33.514 1.00 91.81 73 GLY A N 1
ATOM 605 C CA . GLY A 1 73 ? 22.878 5.903 -32.101 1.00 91.81 73 GLY A CA 1
ATOM 606 C C . GLY A 1 73 ? 24.038 6.475 -31.293 1.00 91.81 73 GLY A C 1
ATOM 607 O O . GLY A 1 73 ? 25.212 6.355 -31.647 1.00 91.81 73 GLY A O 1
ATOM 608 N N . ILE A 1 74 ? 23.693 7.103 -30.176 1.00 90.12 74 ILE A N 1
ATOM 609 C CA . ILE A 1 74 ? 24.614 7.743 -29.243 1.00 90.12 74 ILE A CA 1
ATOM 610 C C . ILE A 1 74 ? 24.240 7.247 -27.848 1.00 90.12 74 ILE A C 1
ATOM 612 O O . ILE A 1 74 ? 23.155 7.530 -27.337 1.00 90.12 74 ILE A O 1
ATOM 616 N N . LYS A 1 75 ? 25.127 6.441 -27.259 1.00 85.62 75 LYS A N 1
ATOM 617 C CA . LYS A 1 75 ? 24.943 5.828 -25.934 1.00 85.62 75 LYS A CA 1
ATOM 618 C C . LYS A 1 75 ? 25.190 6.845 -24.812 1.00 85.62 75 LYS A C 1
ATOM 620 O O . LYS A 1 75 ? 25.904 7.827 -25.002 1.00 85.62 75 LYS A O 1
ATOM 625 N N . ASN A 1 76 ? 24.702 6.508 -23.615 1.00 76.81 76 ASN A N 1
ATOM 626 C CA . ASN A 1 76 ? 24.925 7.252 -22.369 1.00 76.81 76 ASN A CA 1
ATOM 627 C C . ASN A 1 76 ? 24.330 8.663 -22.391 1.00 76.81 76 ASN A C 1
ATOM 629 O O . ASN A 1 76 ? 24.940 9.617 -21.916 1.00 76.81 76 ASN A O 1
ATOM 633 N N . VAL A 1 77 ? 23.128 8.776 -22.963 1.00 79.69 77 VAL A N 1
ATOM 634 C CA . VAL A 1 77 ? 22.333 10.006 -22.874 1.00 79.69 77 VAL A CA 1
ATOM 635 C C . VAL A 1 77 ? 21.342 9.997 -21.703 1.00 79.69 77 VAL A C 1
ATOM 637 O O . VAL A 1 77 ? 20.707 11.012 -21.424 1.00 79.69 77 VAL A O 1
ATOM 640 N N . GLY A 1 78 ? 21.253 8.866 -20.993 1.00 69.19 78 GLY A N 1
ATOM 641 C CA . GLY A 1 78 ? 20.416 8.695 -19.808 1.00 69.19 78 GLY A CA 1
ATOM 642 C C . GLY A 1 78 ? 20.858 9.596 -18.656 1.00 69.19 78 GLY A C 1
ATOM 643 O O . GLY A 1 78 ? 22.048 9.804 -18.439 1.00 69.19 78 GLY A O 1
ATOM 644 N N . GLY A 1 79 ? 19.888 10.150 -17.927 1.00 65.69 79 GLY A N 1
ATOM 645 C CA . GLY A 1 79 ? 20.138 11.070 -16.811 1.00 65.69 79 GLY A CA 1
ATOM 646 C C . GLY A 1 79 ? 20.288 12.543 -17.204 1.00 65.69 79 GLY A C 1
ATOM 647 O O . GLY A 1 79 ? 20.421 13.385 -16.321 1.00 65.69 79 GLY A O 1
ATOM 648 N N . PHE A 1 80 ? 20.210 12.885 -18.497 1.00 73.12 80 PHE A N 1
ATOM 649 C CA . PHE A 1 80 ? 20.200 14.274 -18.962 1.00 73.12 80 PHE A CA 1
ATOM 650 C C . PHE A 1 80 ? 18.919 14.573 -19.763 1.00 73.12 80 PHE A C 1
ATOM 652 O O . PHE A 1 80 ? 18.879 14.358 -20.975 1.00 73.12 80 PHE A O 1
ATOM 659 N N . PRO A 1 81 ? 17.854 15.082 -19.112 1.00 70.38 81 PRO A N 1
ATOM 660 C CA . PRO A 1 81 ? 16.565 15.339 -19.761 1.00 70.38 81 PRO A CA 1
ATOM 661 C C . PRO A 1 81 ? 16.617 16.172 -21.062 1.00 70.38 81 PRO A C 1
ATOM 663 O O . PRO A 1 81 ? 15.864 15.853 -21.983 1.00 70.38 81 PRO A O 1
ATOM 666 N N . PRO A 1 82 ? 17.508 17.178 -21.230 1.00 80.44 82 PRO A N 1
ATOM 667 C CA . PRO A 1 82 ? 17.615 17.927 -22.482 1.00 80.44 82 PRO A CA 1
ATOM 668 C C . PRO A 1 82 ? 18.532 17.285 -23.543 1.00 80.44 82 PRO A C 1
ATOM 670 O O . PRO A 1 82 ? 18.824 17.930 -24.553 1.00 80.44 82 PRO A O 1
ATOM 673 N N . ALA A 1 83 ? 18.973 16.029 -23.376 1.00 83.31 83 ALA A N 1
ATOM 674 C CA . ALA A 1 83 ? 19.926 15.379 -24.285 1.00 83.31 83 ALA A CA 1
ATOM 675 C C . ALA A 1 83 ? 19.485 15.400 -25.750 1.00 83.31 83 ALA A C 1
ATOM 677 O O . ALA A 1 83 ? 20.283 15.728 -26.625 1.00 83.31 83 ALA A O 1
ATOM 678 N N . LYS A 1 84 ? 18.207 15.106 -26.024 1.00 91.12 84 LYS A N 1
ATOM 679 C CA . LYS A 1 84 ? 17.676 15.121 -27.393 1.00 91.12 84 LYS A CA 1
ATOM 680 C C . LYS A 1 84 ? 17.836 16.495 -28.040 1.00 91.12 84 LYS A C 1
ATOM 682 O O . LYS A 1 84 ? 18.325 16.591 -29.158 1.00 91.12 84 LYS A O 1
ATOM 687 N N . PHE A 1 85 ? 17.433 17.550 -27.334 1.00 89.69 85 PHE A N 1
ATOM 688 C CA . PHE A 1 85 ? 17.492 18.919 -27.840 1.00 89.69 85 PHE A CA 1
ATOM 689 C C . PHE A 1 85 ? 18.934 19.364 -28.101 1.00 89.69 85 PHE A C 1
ATOM 691 O O . PHE A 1 85 ? 19.223 19.939 -29.150 1.00 89.69 85 PHE A O 1
ATOM 698 N N . LEU A 1 86 ? 19.842 19.059 -27.172 1.00 89.12 86 LEU A N 1
ATOM 699 C CA . LEU A 1 86 ? 21.257 19.400 -27.291 1.00 89.12 86 LEU A CA 1
ATOM 700 C C . LEU A 1 86 ? 21.897 18.703 -28.497 1.00 89.12 86 LEU A C 1
ATOM 702 O O . LEU A 1 86 ? 22.547 19.353 -29.312 1.00 89.12 86 LEU A O 1
ATOM 706 N N . LEU A 1 87 ? 21.663 17.398 -28.647 1.00 91.31 87 LEU A N 1
ATOM 707 C CA . LEU A 1 87 ? 22.210 16.605 -29.749 1.00 91.31 87 LEU A CA 1
ATOM 708 C C . LEU A 1 87 ? 21.613 16.999 -31.103 1.00 91.31 87 LEU A C 1
ATOM 710 O O . LEU A 1 87 ? 22.353 17.149 -32.074 1.00 91.31 87 LEU A O 1
ATOM 714 N N . ASP A 1 88 ? 20.304 17.254 -31.156 1.00 93.88 88 ASP A N 1
ATOM 715 C CA . ASP A 1 88 ? 19.642 17.775 -32.353 1.00 93.88 88 ASP A CA 1
ATOM 716 C C . ASP A 1 88 ? 20.250 19.119 -32.783 1.00 93.88 88 ASP A C 1
ATOM 718 O O . ASP A 1 88 ? 20.515 19.342 -33.965 1.00 93.88 88 ASP A O 1
ATOM 722 N N . THR A 1 89 ? 20.483 20.015 -31.821 1.00 91.69 89 THR A N 1
ATOM 723 C CA . THR A 1 89 ? 21.063 21.343 -32.067 1.00 91.69 89 THR A CA 1
ATOM 724 C C . THR A 1 89 ? 22.510 21.235 -32.533 1.00 91.69 89 THR A C 1
ATOM 726 O O . THR A 1 89 ? 22.882 21.888 -33.506 1.00 91.69 89 THR A O 1
ATOM 729 N N . TYR A 1 90 ? 23.310 20.373 -31.899 1.00 91.12 90 TYR A N 1
ATOM 730 C CA . TYR A 1 90 ? 24.694 20.115 -32.293 1.00 91.12 90 TYR A CA 1
ATOM 731 C C . TYR A 1 90 ? 24.794 19.630 -33.743 1.00 91.12 90 TYR A C 1
ATOM 733 O O . TYR A 1 90 ? 25.544 20.198 -34.537 1.00 91.12 90 TYR A O 1
ATOM 741 N N . ILE A 1 91 ? 24.001 18.617 -34.110 1.00 92.88 91 ILE A N 1
ATOM 742 C CA . ILE A 1 91 ? 24.012 18.047 -35.463 1.00 92.88 91 ILE A CA 1
ATOM 743 C C . ILE A 1 91 ? 23.614 19.113 -36.488 1.00 92.88 91 ILE A C 1
ATOM 745 O O . ILE A 1 91 ? 24.329 19.313 -37.472 1.00 92.88 91 ILE A O 1
ATOM 749 N N . ARG A 1 92 ? 22.536 19.865 -36.227 1.00 94.00 92 ARG A N 1
ATOM 750 C CA . ARG A 1 92 ? 22.085 20.939 -37.125 1.00 94.00 92 ARG A CA 1
ATOM 751 C C . ARG A 1 92 ? 23.105 22.065 -37.267 1.00 94.00 92 ARG A C 1
ATOM 753 O O . ARG A 1 92 ? 23.320 22.559 -38.368 1.00 94.00 92 ARG A O 1
ATOM 760 N N . ARG A 1 93 ? 23.771 22.456 -36.181 1.00 91.31 93 ARG A N 1
ATOM 761 C CA . ARG A 1 93 ? 24.795 23.508 -36.210 1.00 91.31 93 ARG A CA 1
ATOM 762 C C . ARG A 1 93 ? 26.033 23.073 -36.995 1.00 91.31 93 ARG A C 1
ATOM 764 O O . ARG A 1 93 ? 26.557 23.858 -37.779 1.00 91.31 93 ARG A O 1
ATOM 771 N N . LYS A 1 94 ? 26.493 21.836 -36.791 1.00 91.25 94 LYS A N 1
ATOM 772 C CA . LYS A 1 94 ? 27.741 21.327 -37.378 1.00 91.25 94 LYS A CA 1
ATOM 773 C C . LYS A 1 94 ? 27.591 20.894 -38.838 1.00 91.25 94 LYS A C 1
ATOM 775 O O . LYS A 1 94 ? 28.511 21.095 -39.628 1.00 91.25 94 LYS A O 1
ATOM 780 N N . TYR A 1 95 ? 26.445 20.319 -39.202 1.00 92.69 95 TYR A N 1
ATOM 781 C CA . TYR A 1 95 ? 26.218 19.726 -40.526 1.00 92.69 95 TYR A CA 1
ATOM 782 C C . TYR A 1 95 ? 25.143 20.445 -41.359 1.00 92.69 95 TYR A C 1
ATOM 784 O O . TYR A 1 95 ? 24.894 20.062 -42.499 1.00 92.69 95 TYR A O 1
ATOM 792 N N . GLY A 1 96 ? 24.534 21.507 -40.823 1.00 92.25 96 GLY A N 1
ATOM 793 C CA . GLY A 1 96 ? 23.500 22.312 -41.480 1.00 92.25 96 GLY A CA 1
ATOM 794 C C . GLY A 1 96 ? 22.089 22.007 -40.966 1.00 92.25 96 GLY A C 1
ATOM 795 O O . GLY A 1 96 ? 21.804 20.901 -40.506 1.00 92.25 96 GLY A O 1
ATOM 796 N N . ASN A 1 97 ? 21.183 22.986 -41.052 1.00 91.00 97 ASN A N 1
ATOM 797 C CA . ASN A 1 97 ? 19.844 22.904 -40.446 1.00 91.00 97 ASN A CA 1
ATOM 798 C C . ASN A 1 97 ? 18.999 21.716 -40.942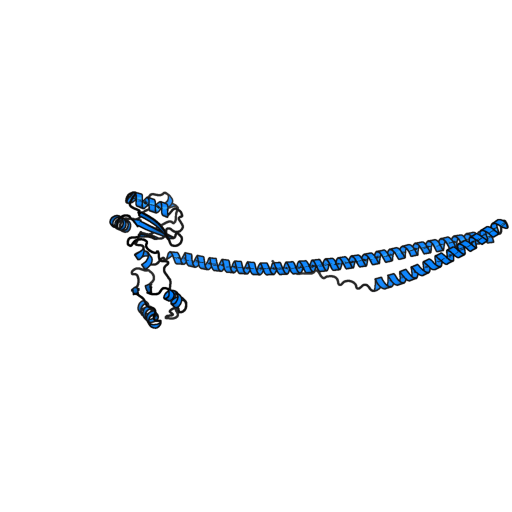 1.00 91.00 97 ASN A C 1
ATOM 800 O O . ASN A 1 97 ? 18.241 21.145 -40.159 1.00 91.00 97 ASN A O 1
ATOM 804 N N . ASP A 1 98 ? 19.192 21.300 -42.196 1.00 91.56 98 ASP A N 1
ATOM 805 C CA . ASP A 1 98 ? 18.463 20.187 -42.820 1.00 91.56 98 ASP A CA 1
ATOM 806 C C . ASP A 1 98 ? 19.168 18.824 -42.678 1.00 91.56 98 ASP A C 1
ATOM 808 O O . ASP A 1 98 ? 18.753 17.844 -43.295 1.00 91.56 98 ASP A O 1
ATOM 812 N N . SER A 1 99 ? 20.263 18.739 -41.918 1.00 92.00 99 SER A N 1
ATOM 813 C CA . SER A 1 99 ? 21.055 17.505 -41.792 1.00 92.00 99 SER A CA 1
ATOM 814 C C . SER A 1 99 ? 20.336 16.387 -41.033 1.00 92.00 99 SER A C 1
ATOM 816 O O . SER A 1 99 ? 20.643 15.214 -41.238 1.00 92.00 99 SER A O 1
ATOM 818 N N . LEU A 1 100 ? 19.367 16.729 -40.181 1.00 94.12 100 LEU A N 1
ATOM 819 C CA . LEU A 1 100 ? 18.646 15.798 -39.318 1.00 94.12 100 LEU A CA 1
ATOM 820 C C . LEU A 1 100 ? 17.196 15.629 -39.788 1.00 94.12 100 LEU A C 1
ATOM 822 O O . LEU A 1 100 ? 16.400 16.558 -39.660 1.00 94.12 100 LEU A O 1
ATOM 826 N N . LEU A 1 101 ? 16.836 14.433 -40.266 1.00 92.88 101 LEU A N 1
ATOM 827 C CA . LEU A 1 101 ? 15.464 14.116 -40.688 1.00 92.88 101 LEU A CA 1
ATOM 828 C C . LEU A 1 101 ? 14.565 13.814 -39.491 1.00 92.88 101 LEU A C 1
ATOM 830 O O . LEU A 1 101 ? 13.466 14.347 -39.359 1.00 92.88 101 LEU A O 1
ATOM 834 N N . THR A 1 102 ? 15.027 12.926 -38.614 1.00 93.31 102 THR A N 1
ATOM 835 C CA . THR A 1 102 ? 14.295 12.539 -37.410 1.00 93.31 102 THR A CA 1
ATOM 836 C C . THR A 1 102 ? 15.263 12.099 -36.327 1.00 93.31 102 THR A C 1
ATOM 838 O O . THR A 1 102 ? 16.343 11.580 -36.613 1.00 93.31 102 THR A O 1
ATOM 841 N N . SER A 1 103 ? 14.863 12.295 -35.078 1.00 94.06 103 SER A N 1
ATOM 842 C CA . SER A 1 103 ? 15.585 11.805 -33.916 1.00 94.06 103 SER A CA 1
ATOM 843 C C . SER A 1 103 ? 14.626 11.382 -32.819 1.00 94.06 103 SER A C 1
ATOM 845 O O . SER A 1 103 ? 13.517 11.913 -32.692 1.00 94.06 103 SER A O 1
ATOM 847 N N . ARG A 1 104 ? 15.060 10.430 -32.000 1.00 92.81 104 ARG A N 1
ATOM 848 C CA . ARG A 1 104 ? 14.316 9.936 -30.841 1.00 92.81 104 ARG A CA 1
ATOM 849 C C . ARG A 1 104 ? 15.263 9.483 -29.744 1.00 92.81 104 ARG A C 1
ATOM 851 O O . ARG A 1 104 ? 16.451 9.296 -29.985 1.00 92.81 104 ARG A O 1
ATOM 858 N N . ILE A 1 105 ? 14.715 9.303 -28.553 1.00 88.44 105 ILE A N 1
ATOM 859 C CA . ILE A 1 105 ? 15.409 8.634 -27.462 1.00 88.44 105 ILE A CA 1
ATOM 860 C C . ILE A 1 105 ? 14.770 7.258 -27.282 1.00 88.44 105 ILE A C 1
ATOM 862 O O . ILE A 1 105 ? 13.548 7.155 -27.256 1.00 88.44 105 ILE A O 1
ATOM 866 N N . GLU A 1 106 ? 15.597 6.227 -27.191 1.00 84.62 106 GLU A N 1
ATOM 867 C CA . GLU A 1 106 ? 15.220 4.823 -27.037 1.00 84.62 106 GLU A CA 1
ATOM 868 C C . GLU A 1 106 ? 15.910 4.226 -25.805 1.00 84.62 106 GLU A C 1
ATOM 870 O O . GLU A 1 106 ? 16.870 4.799 -25.273 1.00 84.62 106 GLU A O 1
ATOM 875 N N . LEU A 1 107 ? 15.420 3.063 -25.364 1.00 77.62 107 LEU A N 1
ATOM 876 C CA . LEU A 1 107 ? 15.883 2.357 -24.162 1.00 77.62 107 LEU A CA 1
ATOM 877 C C . LEU A 1 107 ? 15.793 3.226 -22.897 1.00 77.62 107 LEU A C 1
ATOM 879 O O . LEU A 1 107 ? 16.808 3.554 -22.276 1.00 77.62 107 LEU A O 1
ATOM 883 N N . ASP A 1 108 ? 14.570 3.639 -22.557 1.00 71.00 108 ASP A N 1
ATOM 884 C CA . ASP A 1 108 ? 14.235 4.374 -21.327 1.00 71.00 108 ASP A CA 1
ATOM 885 C C . ASP A 1 108 ? 15.085 5.629 -21.097 1.00 71.00 108 ASP A C 1
ATOM 887 O O . ASP A 1 108 ? 15.539 5.921 -19.993 1.00 71.00 108 ASP A O 1
ATOM 891 N N . GLY A 1 109 ? 15.353 6.384 -22.163 1.00 75.25 109 GLY A N 1
ATOM 892 C CA . GLY A 1 109 ? 16.138 7.611 -22.042 1.00 75.25 109 GLY A CA 1
ATOM 893 C C . GLY A 1 109 ? 17.635 7.432 -22.296 1.00 75.25 109 GLY A C 1
ATOM 894 O O . GLY A 1 109 ? 18.362 8.420 -22.293 1.00 75.25 109 GLY A O 1
ATOM 895 N N . SER A 1 110 ? 18.119 6.204 -22.495 1.00 80.00 110 SER A N 1
ATOM 896 C CA . SER A 1 110 ? 19.555 5.900 -22.454 1.00 80.00 110 SER A CA 1
ATOM 897 C C . SER A 1 110 ? 20.290 6.135 -23.769 1.00 80.00 110 SER A C 1
ATOM 899 O O . SER A 1 110 ? 21.520 6.287 -23.750 1.00 80.00 110 SER A O 1
ATOM 901 N N . ILE A 1 111 ? 19.575 6.131 -24.903 1.00 86.69 111 ILE A N 1
ATOM 902 C CA . ILE A 1 111 ? 20.183 6.169 -26.241 1.00 86.69 111 ILE A CA 1
ATOM 903 C C . ILE A 1 111 ? 19.470 7.144 -27.150 1.00 86.69 111 ILE A C 1
ATOM 905 O O . ILE A 1 111 ? 18.280 7.016 -27.414 1.00 86.69 111 ILE A O 1
ATOM 909 N N . TYR A 1 112 ? 20.229 8.079 -27.699 1.00 92.12 112 TYR A N 1
ATOM 910 C CA . TYR A 1 112 ? 19.745 8.963 -28.741 1.00 92.12 112 TYR A CA 1
ATOM 911 C C . TYR A 1 112 ? 19.937 8.296 -30.093 1.00 92.12 112 TYR A C 1
ATOM 913 O O . TYR A 1 112 ? 21.043 7.869 -30.402 1.00 92.12 112 TYR A O 1
ATOM 921 N N . CYS A 1 113 ? 18.877 8.221 -30.886 1.00 93.81 113 CYS A N 1
ATOM 922 C CA . CYS A 1 113 ? 18.893 7.679 -32.236 1.00 93.81 113 CYS A CA 1
ATOM 923 C C . CYS A 1 113 ? 18.535 8.781 -33.230 1.00 93.81 113 CYS A C 1
ATOM 925 O O . CYS A 1 113 ? 17.596 9.545 -32.992 1.00 93.81 113 CYS A O 1
ATOM 927 N N . ALA A 1 114 ? 19.259 8.857 -34.343 1.00 95.00 114 ALA A N 1
ATOM 928 C CA . ALA A 1 114 ? 19.043 9.864 -35.370 1.00 95.00 114 ALA A CA 1
ATOM 929 C C . ALA A 1 114 ? 19.189 9.296 -36.781 1.00 95.00 114 ALA A C 1
ATOM 931 O O . ALA A 1 114 ? 20.107 8.539 -37.093 1.00 95.00 114 ALA A O 1
ATOM 932 N N . CYS A 1 115 ? 18.291 9.730 -37.659 1.00 94.44 115 CYS A N 1
ATOM 933 C CA . CYS A 1 115 ? 18.408 9.529 -39.095 1.00 94.44 115 CYS A CA 1
ATOM 934 C C . CYS A 1 115 ? 18.834 10.853 -39.725 1.00 94.44 115 CYS A C 1
ATOM 936 O O . CYS A 1 115 ? 18.100 11.846 -39.662 1.00 94.44 115 CYS A O 1
ATOM 938 N N . LEU A 1 116 ? 20.025 10.863 -40.317 1.00 94.06 116 LEU A N 1
ATOM 939 C CA . LEU A 1 116 ? 20.525 12.022 -41.047 1.00 94.06 116 LEU A CA 1
ATOM 940 C C . LEU A 1 116 ? 20.042 11.987 -42.497 1.00 94.06 116 LEU A C 1
ATOM 942 O O . LEU A 1 116 ? 19.634 10.941 -43.005 1.00 94.06 116 LEU A O 1
ATOM 946 N N . ARG A 1 117 ? 20.062 13.149 -43.149 1.00 91.62 117 ARG A N 1
ATOM 947 C CA . ARG A 1 117 ? 19.532 13.330 -44.504 1.00 91.62 117 ARG A CA 1
ATOM 948 C C . ARG A 1 117 ? 20.285 12.524 -45.554 1.00 91.62 117 ARG A C 1
ATOM 950 O O . ARG A 1 117 ? 19.664 12.016 -46.484 1.00 91.62 117 ARG A O 1
ATOM 957 N N . ASP A 1 118 ? 21.600 12.425 -45.417 1.00 90.25 118 ASP A N 1
ATOM 958 C CA . ASP A 1 118 ? 22.469 11.843 -46.428 1.00 90.25 118 ASP A CA 1
ATOM 959 C C . ASP A 1 118 ? 23.591 10.976 -45.817 1.00 90.25 118 ASP A C 1
ATOM 961 O O . ASP A 1 118 ? 24.083 11.262 -44.720 1.00 90.25 118 ASP A O 1
ATOM 965 N N . PRO A 1 119 ? 24.043 9.924 -46.531 1.00 89.56 119 PRO A N 1
ATOM 966 C CA . PRO A 1 119 ? 25.096 9.028 -46.046 1.00 89.56 119 PRO A CA 1
ATOM 967 C C . PRO A 1 119 ? 26.442 9.718 -45.793 1.00 89.56 119 PRO A C 1
ATOM 969 O O . PRO A 1 119 ? 27.232 9.244 -44.972 1.00 89.56 119 PRO A O 1
ATOM 972 N N . ILE A 1 120 ? 26.724 10.822 -46.495 1.00 91.81 120 ILE A N 1
ATOM 973 C CA . ILE A 1 120 ? 27.983 11.561 -46.354 1.00 91.81 120 ILE A CA 1
ATOM 974 C C . ILE A 1 120 ? 28.006 12.224 -44.978 1.00 91.81 120 ILE A C 1
ATOM 976 O O . ILE A 1 120 ? 28.962 12.034 -44.228 1.00 91.81 120 ILE A O 1
ATOM 980 N N . THR A 1 121 ? 26.933 12.918 -44.601 1.00 91.94 121 THR A N 1
ATOM 981 C CA . THR A 1 121 ? 26.779 13.506 -43.268 1.00 91.94 121 THR A CA 1
ATOM 982 C C . THR A 1 121 ? 26.828 12.445 -42.168 1.00 91.94 121 THR A C 1
ATOM 984 O O . THR A 1 121 ? 27.519 12.643 -41.168 1.00 91.94 121 THR A O 1
ATOM 987 N N . THR A 1 122 ? 26.189 11.286 -42.370 1.00 91.50 122 THR A N 1
ATOM 988 C CA . THR A 1 122 ? 26.285 10.153 -41.430 1.00 91.50 122 THR A CA 1
ATOM 989 C C . THR A 1 122 ? 27.727 9.701 -41.237 1.00 91.50 122 THR A C 1
ATOM 991 O O . THR A 1 122 ? 28.202 9.599 -40.109 1.00 91.50 122 THR A O 1
ATOM 994 N N . THR A 1 123 ? 28.461 9.494 -42.329 1.00 90.62 123 THR A N 1
ATOM 995 C CA . THR A 1 123 ? 29.864 9.061 -42.277 1.00 90.62 123 THR A CA 1
ATOM 996 C C . THR A 1 123 ? 30.742 10.102 -41.587 1.00 90.62 123 THR A C 1
ATOM 998 O O . THR A 1 123 ? 31.581 9.756 -40.755 1.00 90.62 123 THR A O 1
ATOM 1001 N N . ARG A 1 124 ? 30.523 11.389 -41.875 1.00 92.62 124 ARG A N 1
ATOM 1002 C CA . ARG A 1 124 ? 31.249 12.487 -41.229 1.00 92.62 124 ARG A CA 1
ATOM 1003 C C . ARG A 1 124 ? 31.016 12.517 -39.724 1.00 92.62 124 ARG A C 1
ATOM 1005 O O . ARG A 1 124 ? 31.988 12.602 -38.983 1.00 92.62 124 ARG A O 1
ATOM 1012 N N . LEU A 1 125 ? 29.772 12.368 -39.267 1.00 91.75 125 LEU A N 1
ATOM 1013 C CA . LEU A 1 125 ? 29.447 12.317 -37.838 1.00 91.75 125 LEU A CA 1
ATOM 1014 C C . LEU A 1 125 ? 30.130 11.142 -37.112 1.00 91.75 125 LEU A C 1
ATOM 1016 O O . LEU A 1 125 ? 30.496 11.270 -35.946 1.00 91.75 125 LEU A O 1
ATOM 1020 N N . LEU A 1 126 ? 30.321 10.009 -37.793 1.00 89.31 126 LEU A N 1
ATOM 1021 C CA . LEU A 1 126 ? 30.964 8.815 -37.230 1.00 89.31 126 LEU A CA 1
ATOM 1022 C C . LEU A 1 126 ? 32.498 8.909 -37.173 1.00 89.31 126 LEU A C 1
ATOM 1024 O O . LEU A 1 126 ? 33.134 8.244 -36.349 1.00 89.31 126 LEU A O 1
ATOM 1028 N N . VAL A 1 127 ? 33.113 9.689 -38.062 1.00 89.62 127 VAL A N 1
ATOM 1029 C CA . VAL A 1 127 ? 34.578 9.796 -38.172 1.00 89.62 127 VAL A CA 1
ATOM 1030 C C . VAL A 1 127 ? 35.115 11.016 -37.432 1.00 89.62 127 VAL A C 1
ATOM 1032 O O . VAL A 1 127 ? 36.140 10.915 -36.757 1.00 89.62 127 VAL A O 1
ATOM 1035 N N . GLU A 1 128 ? 34.441 12.158 -37.552 1.00 88.31 128 GLU A N 1
ATOM 1036 C CA . GLU A 1 128 ? 34.881 13.412 -36.948 1.00 88.31 128 GLU A CA 1
ATOM 1037 C C . GLU A 1 128 ? 34.815 13.358 -35.408 1.00 88.31 128 GLU A C 1
ATOM 1039 O O . GLU A 1 128 ? 34.001 12.624 -34.838 1.00 88.31 128 GLU A O 1
ATOM 1044 N N . PRO A 1 129 ? 35.632 14.167 -34.704 1.00 84.81 129 PRO A N 1
ATOM 1045 C CA . PRO A 1 129 ? 35.517 14.325 -33.261 1.00 84.81 129 PRO A CA 1
ATOM 1046 C C . PRO A 1 129 ? 34.091 14.714 -32.861 1.00 84.81 129 PRO A C 1
ATOM 1048 O O . PRO A 1 129 ? 33.504 15.661 -33.402 1.00 84.81 129 PRO A O 1
ATOM 1051 N N . PHE A 1 130 ? 33.536 13.953 -31.921 1.00 85.06 130 PHE A N 1
ATOM 1052 C CA . PHE A 1 130 ? 32.180 14.135 -31.432 1.00 85.06 130 PHE A CA 1
ATOM 1053 C C . PHE A 1 130 ? 32.203 14.813 -30.065 1.00 85.06 130 PHE A C 1
ATOM 1055 O O . PHE A 1 130 ? 32.436 14.170 -29.042 1.00 85.06 130 PHE A O 1
ATOM 1062 N N . THR A 1 131 ? 31.981 16.125 -30.070 1.00 83.38 131 THR A N 1
ATOM 1063 C CA . THR A 1 131 ? 32.151 16.985 -28.894 1.00 83.38 131 THR A CA 1
ATOM 1064 C C . THR A 1 131 ? 30.933 17.887 -28.662 1.00 83.38 131 THR A C 1
ATOM 1066 O O . THR A 1 131 ? 31.031 19.111 -28.676 1.00 83.38 131 THR A O 1
ATOM 1069 N N . PRO A 1 132 ? 29.741 17.308 -28.426 1.00 76.94 132 PRO A N 1
ATOM 1070 C CA . PRO A 1 132 ? 28.503 18.083 -28.311 1.00 76.94 132 PRO A CA 1
ATOM 1071 C C . PRO A 1 132 ? 28.451 19.006 -27.082 1.00 76.94 132 PRO A C 1
ATOM 1073 O O . PRO A 1 132 ? 27.558 19.842 -26.994 1.00 76.94 132 PRO A O 1
ATOM 1076 N N . LEU A 1 133 ? 29.383 18.849 -26.135 1.00 71.75 133 LEU A N 1
ATOM 1077 C CA . LEU A 1 133 ? 29.397 19.563 -24.859 1.00 71.75 133 LEU A CA 1
ATOM 1078 C C . LEU A 1 133 ? 30.475 20.629 -24.731 1.00 71.75 133 LEU A C 1
ATOM 1080 O O . LEU A 1 133 ? 30.334 21.483 -23.863 1.00 71.75 133 LEU A O 1
ATOM 1084 N N . GLU A 1 134 ? 31.508 20.618 -25.578 1.00 67.50 134 GLU A N 1
ATOM 1085 C CA . GLU A 1 134 ? 32.612 21.592 -25.501 1.00 67.50 134 GLU A CA 1
ATOM 1086 C C . GLU A 1 134 ? 32.124 23.041 -25.639 1.00 67.50 134 GLU A C 1
ATOM 1088 O O . GLU A 1 134 ? 32.746 23.964 -25.127 1.00 67.50 134 GLU A O 1
ATOM 1093 N N . GLU A 1 135 ? 30.973 23.238 -26.280 1.00 60.41 135 GLU A N 1
ATOM 1094 C CA . GLU A 1 135 ? 30.365 24.551 -26.498 1.00 60.41 135 GLU A CA 1
ATOM 1095 C C . GLU A 1 135 ? 29.349 24.950 -25.412 1.00 60.41 135 GLU A C 1
ATOM 1097 O O . GLU A 1 135 ? 28.742 26.018 -25.503 1.00 60.41 135 GLU A O 1
ATOM 1102 N N . THR A 1 136 ? 29.130 24.112 -24.391 1.00 63.28 136 THR A N 1
ATOM 1103 C CA . THR A 1 136 ? 28.152 24.370 -23.322 1.00 63.28 136 THR A CA 1
ATOM 1104 C C . THR A 1 136 ? 28.818 24.488 -21.947 1.00 63.28 136 THR A C 1
ATOM 1106 O O . THR A 1 136 ? 29.637 23.637 -21.604 1.00 63.28 136 THR A O 1
ATOM 1109 N N . PRO A 1 137 ? 28.391 25.435 -21.084 1.00 58.56 137 PRO A N 1
ATOM 1110 C CA . PRO A 1 137 ? 28.879 25.549 -19.697 1.00 58.56 137 PRO A CA 1
ATOM 1111 C C . PRO A 1 137 ? 28.633 24.293 -18.833 1.00 58.56 137 PRO A C 1
ATOM 1113 O O . PRO A 1 137 ? 29.106 24.187 -17.706 1.00 58.56 137 PRO A O 1
ATOM 1116 N N . LEU A 1 138 ? 27.854 23.337 -19.348 1.00 57.19 138 LEU A N 1
ATOM 1117 C CA . LEU A 1 138 ? 27.478 22.085 -18.694 1.00 57.19 138 LEU A CA 1
ATOM 1118 C C . LEU A 1 138 ? 28.582 21.017 -18.729 1.00 57.19 138 LEU A C 1
ATOM 1120 O O . LEU A 1 138 ? 28.485 20.038 -17.987 1.00 57.19 138 LEU A O 1
ATOM 1124 N N . ALA A 1 139 ? 29.623 21.193 -19.551 1.00 57.81 139 ALA A N 1
ATOM 1125 C CA . ALA A 1 139 ? 30.739 20.248 -19.647 1.00 57.81 139 ALA A CA 1
ATOM 1126 C C . ALA A 1 139 ? 31.513 20.080 -18.328 1.00 57.81 139 ALA A C 1
ATOM 1128 O O . ALA A 1 139 ? 32.066 19.011 -18.075 1.00 57.81 139 ALA A O 1
ATOM 1129 N N . GLU A 1 140 ? 31.534 21.114 -17.482 1.00 54.72 140 GLU A N 1
ATOM 1130 C CA . GLU A 1 140 ? 32.277 21.117 -16.214 1.00 54.72 140 GLU A CA 1
ATOM 1131 C C . GLU A 1 140 ? 31.446 20.617 -15.022 1.00 54.72 140 GLU A C 1
ATOM 1133 O O . GLU A 1 140 ? 31.999 20.150 -14.030 1.00 54.72 140 GLU A O 1
ATOM 1138 N N . THR A 1 141 ? 30.115 20.688 -15.112 1.00 54.19 141 THR A N 1
ATOM 1139 C CA . THR A 1 141 ? 29.203 20.446 -13.978 1.00 54.19 141 THR A CA 1
ATOM 1140 C C . THR A 1 141 ? 28.450 19.124 -14.058 1.00 54.19 141 THR A C 1
ATOM 1142 O O . THR A 1 141 ? 27.928 18.657 -13.046 1.00 54.19 141 THR A O 1
ATOM 1145 N N . THR A 1 142 ? 28.388 18.495 -15.232 1.00 55.06 142 THR A N 1
ATOM 1146 C CA . THR A 1 142 ? 27.588 17.284 -15.434 1.00 55.06 142 THR A CA 1
ATOM 1147 C C . THR A 1 142 ? 28.465 16.069 -15.722 1.00 55.06 142 THR A C 1
ATOM 1149 O O . THR A 1 142 ? 29.392 16.110 -16.524 1.00 55.06 142 THR A O 1
ATOM 1152 N N . SER A 1 143 ? 28.135 14.924 -15.117 1.00 58.06 143 SER A N 1
ATOM 1153 C CA . SER A 1 143 ? 28.719 13.615 -15.467 1.00 58.06 143 SER A CA 1
ATOM 1154 C C . SER A 1 143 ? 28.265 13.108 -16.849 1.00 58.06 143 SER A C 1
ATOM 1156 O O . SER A 1 143 ? 28.511 11.955 -17.206 1.00 58.06 143 SER A O 1
ATOM 1158 N N . PHE A 1 144 ? 27.580 13.952 -17.625 1.00 63.25 144 PHE A N 1
ATOM 1159 C CA . PHE A 1 144 ? 27.070 13.652 -18.950 1.00 63.25 144 PHE A CA 1
ATOM 1160 C C . PHE A 1 144 ? 28.246 13.567 -19.927 1.00 63.25 144 PHE A C 1
ATOM 1162 O O . PHE A 1 144 ? 28.876 14.561 -20.274 1.00 63.25 144 PHE A O 1
ATOM 1169 N N . ARG A 1 145 ? 28.570 12.346 -20.354 1.00 66.75 145 ARG A N 1
ATOM 1170 C CA . ARG A 1 145 ? 29.575 12.070 -21.386 1.00 66.75 145 ARG A CA 1
ATOM 1171 C C . ARG A 1 145 ? 28.945 11.151 -22.427 1.00 66.75 145 ARG A C 1
ATOM 1173 O O . ARG A 1 145 ? 28.999 9.929 -22.245 1.00 66.75 145 ARG A O 1
ATOM 1180 N N . PRO A 1 146 ? 28.302 11.705 -23.472 1.00 66.25 146 PRO A N 1
ATOM 1181 C CA . PRO A 1 146 ? 27.765 10.883 -24.539 1.00 66.25 146 PRO A CA 1
ATOM 1182 C C . PRO A 1 146 ? 28.926 10.159 -25.221 1.00 66.25 146 PRO A C 1
ATOM 1184 O O . PRO A 1 146 ? 29.990 10.736 -25.458 1.00 66.25 146 PRO A O 1
ATOM 1187 N N . PHE A 1 147 ? 28.739 8.872 -25.498 1.00 76.75 147 PHE A N 1
ATOM 1188 C CA . PHE A 1 147 ? 29.752 8.102 -26.210 1.00 76.75 147 PHE A CA 1
ATOM 1189 C C . PHE A 1 147 ? 29.817 8.507 -27.682 1.00 76.75 147 PHE A C 1
ATOM 1191 O O . PHE A 1 147 ? 28.911 9.149 -28.213 1.00 76.75 147 PHE A O 1
ATOM 1198 N N . LYS A 1 148 ? 30.895 8.087 -28.351 1.00 83.81 148 LYS A N 1
ATOM 1199 C CA . LYS A 1 148 ? 31.055 8.259 -29.792 1.00 83.81 148 LYS A CA 1
ATOM 1200 C C . LYS A 1 148 ? 29.818 7.707 -30.536 1.00 83.81 148 LYS A C 1
ATOM 1202 O O . LYS A 1 148 ? 29.381 6.602 -30.195 1.00 83.81 148 LYS A O 1
ATOM 1207 N N . PRO A 1 149 ? 29.271 8.437 -31.527 1.00 90.44 149 PRO A N 1
ATOM 1208 C CA . PRO A 1 149 ? 28.201 7.938 -32.372 1.00 90.44 149 PRO A CA 1
ATOM 1209 C C . PRO A 1 149 ? 28.644 6.669 -33.095 1.00 90.44 149 PRO A C 1
ATOM 1211 O O . PRO A 1 149 ? 29.794 6.558 -33.526 1.00 90.44 149 PRO A O 1
ATOM 1214 N N . ASP A 1 150 ? 27.723 5.729 -33.240 1.00 89.75 150 ASP A N 1
ATOM 1215 C CA . ASP A 1 150 ? 27.916 4.510 -34.021 1.00 89.75 150 ASP A CA 1
ATOM 1216 C C . ASP A 1 150 ? 26.601 4.154 -34.716 1.00 89.75 150 ASP A C 1
ATOM 1218 O O . ASP A 1 150 ? 25.543 4.680 -34.367 1.00 89.75 150 ASP A O 1
ATOM 1222 N N . TYR A 1 151 ? 26.631 3.266 -35.699 1.00 89.06 151 TYR A N 1
ATOM 1223 C CA . TYR A 1 151 ? 25.401 2.782 -36.309 1.00 89.06 151 TYR A CA 1
ATOM 1224 C C . TYR A 1 151 ? 24.555 2.002 -35.304 1.00 89.06 151 TYR A C 1
ATOM 1226 O O . TYR A 1 151 ? 25.077 1.202 -34.529 1.00 89.06 151 TYR A O 1
ATOM 1234 N N . VAL A 1 152 ? 23.231 2.167 -35.348 1.00 85.44 152 VAL A N 1
ATOM 1235 C CA . VAL A 1 152 ? 22.317 1.445 -34.447 1.00 85.44 152 VAL A CA 1
ATOM 1236 C C . VAL A 1 152 ? 22.490 -0.068 -34.562 1.00 85.44 152 VAL A C 1
ATOM 1238 O O . VAL A 1 152 ? 22.459 -0.752 -33.542 1.00 85.44 152 VAL A O 1
ATOM 1241 N N . PHE A 1 153 ? 22.755 -0.596 -35.761 1.00 78.94 153 PHE A N 1
ATOM 1242 C CA . PHE A 1 153 ? 23.023 -2.026 -35.927 1.00 78.94 153 PHE A CA 1
ATOM 1243 C C . PHE A 1 153 ? 24.289 -2.463 -35.161 1.00 78.94 153 PHE A C 1
ATOM 1245 O O . PHE A 1 153 ? 24.219 -3.413 -34.388 1.00 78.94 153 PHE A O 1
ATOM 1252 N N . ASN A 1 154 ? 25.392 -1.703 -35.242 1.00 78.38 154 ASN A N 1
ATOM 1253 C CA . ASN A 1 154 ? 26.611 -1.961 -34.462 1.00 78.38 154 ASN A CA 1
ATOM 1254 C C . ASN A 1 154 ? 26.351 -1.855 -32.954 1.00 78.38 154 ASN A C 1
ATOM 1256 O O . ASN A 1 154 ? 26.915 -2.597 -32.146 1.00 78.38 154 ASN A O 1
ATOM 1260 N N . LEU A 1 155 ? 25.514 -0.904 -32.539 1.00 78.25 155 LEU A N 1
ATOM 1261 C CA . LEU A 1 155 ? 25.165 -0.734 -31.133 1.00 78.25 155 LEU A CA 1
ATOM 1262 C C . LEU A 1 155 ? 24.353 -1.916 -30.603 1.00 78.25 155 LEU A C 1
ATOM 1264 O O . LEU A 1 155 ? 24.635 -2.365 -29.489 1.00 78.25 155 LEU A O 1
ATOM 1268 N N . ASN A 1 156 ? 23.406 -2.415 -31.401 1.00 74.56 156 ASN A N 1
ATOM 1269 C CA . ASN A 1 156 ? 22.624 -3.612 -31.110 1.00 74.56 156 ASN A CA 1
ATOM 1270 C C . ASN A 1 156 ? 23.524 -4.856 -31.036 1.00 74.56 156 ASN A C 1
ATOM 1272 O O . ASN A 1 156 ? 23.434 -5.598 -30.060 1.00 74.56 156 ASN A O 1
ATOM 1276 N N . ASP A 1 157 ? 24.451 -5.028 -31.985 1.00 67.50 157 ASP A N 1
ATOM 1277 C CA . ASP A 1 157 ? 25.393 -6.158 -32.030 1.00 67.50 157 ASP A CA 1
ATOM 1278 C C . ASP A 1 157 ? 26.332 -6.199 -30.809 1.00 67.50 157 ASP A C 1
ATOM 1280 O O . ASP A 1 157 ? 26.624 -7.256 -30.241 1.00 67.50 157 ASP A O 1
ATOM 1284 N N . ASN A 1 158 ? 26.780 -5.030 -30.343 1.00 64.62 158 ASN A N 1
ATOM 1285 C CA . ASN A 1 158 ? 27.645 -4.912 -29.165 1.00 64.62 158 ASN A CA 1
ATOM 1286 C C . ASN A 1 158 ? 26.885 -5.037 -27.826 1.00 64.62 158 ASN A C 1
ATOM 1288 O O . ASN A 1 158 ? 27.494 -5.232 -26.763 1.00 64.62 158 ASN A O 1
ATOM 1292 N N . GLY A 1 159 ? 25.555 -4.925 -27.860 1.00 57.94 159 GLY A N 1
ATOM 1293 C CA . GLY A 1 159 ? 24.687 -4.873 -26.691 1.00 57.94 159 GLY A CA 1
ATOM 1294 C C . GLY A 1 159 ? 24.880 -3.620 -25.823 1.00 57.94 159 GLY A C 1
ATOM 1295 O O . GLY A 1 159 ? 25.869 -2.879 -25.904 1.00 57.94 159 GLY A O 1
ATOM 1296 N N . PHE A 1 160 ? 23.922 -3.384 -24.928 1.00 60.53 160 PHE A N 1
ATOM 1297 C CA . PHE A 1 160 ? 23.900 -2.212 -24.051 1.00 60.53 160 PHE A CA 1
ATOM 1298 C C . PHE A 1 160 ? 24.330 -2.587 -22.632 1.00 60.53 160 PHE A C 1
ATOM 1300 O O . PHE A 1 160 ? 23.601 -3.238 -21.891 1.00 60.53 160 PHE A O 1
ATOM 1307 N N . VAL A 1 161 ? 25.545 -2.191 -22.240 1.00 51.34 161 VAL A N 1
ATOM 1308 C CA . VAL A 1 161 ? 26.103 -2.510 -20.909 1.00 51.34 161 VAL A CA 1
ATOM 1309 C C . VAL A 1 161 ? 25.380 -1.743 -19.788 1.00 51.34 161 VAL A C 1
ATOM 1311 O O . VAL A 1 161 ? 25.232 -2.280 -18.694 1.00 51.34 161 VAL A O 1
ATOM 1314 N N . GLY A 1 162 ? 24.861 -0.539 -20.067 1.00 47.16 162 GLY A N 1
ATOM 1315 C CA . GLY A 1 162 ? 24.133 0.293 -19.093 1.00 47.16 162 GLY A CA 1
ATOM 1316 C C . GLY A 1 162 ? 22.722 -0.199 -18.742 1.00 47.16 162 GLY A C 1
ATOM 1317 O O . GLY A 1 162 ? 22.226 0.095 -17.660 1.00 47.16 162 GLY A O 1
ATOM 1318 N N . PHE A 1 163 ? 22.100 -1.020 -19.596 1.00 45.69 163 PHE A N 1
ATOM 1319 C CA . PHE A 1 163 ? 20.745 -1.539 -19.367 1.00 45.69 163 PHE A CA 1
ATOM 1320 C C . PHE A 1 163 ? 20.692 -2.583 -18.238 1.00 45.69 163 PHE A C 1
ATOM 1322 O O . PHE A 1 163 ? 19.645 -2.806 -17.642 1.00 45.69 163 PHE A O 1
ATOM 1329 N N . ARG A 1 164 ? 21.836 -3.188 -17.876 1.00 45.53 164 ARG A N 1
ATOM 1330 C CA . ARG A 1 164 ? 21.923 -4.150 -16.764 1.00 45.53 164 ARG A CA 1
ATOM 1331 C C . ARG A 1 164 ? 21.680 -3.506 -15.401 1.00 45.53 164 ARG A C 1
ATOM 1333 O O . ARG A 1 164 ? 20.985 -4.106 -14.594 1.00 45.53 164 ARG A O 1
ATOM 1340 N N . ALA A 1 165 ? 22.216 -2.308 -15.161 1.00 47.06 165 ALA A N 1
ATOM 1341 C CA . ALA A 1 165 ? 21.969 -1.587 -13.913 1.00 47.06 165 ALA A CA 1
ATOM 1342 C C . ALA A 1 165 ? 20.497 -1.165 -13.809 1.00 47.06 165 ALA A C 1
ATOM 1344 O O . ALA A 1 165 ? 19.907 -1.273 -12.744 1.00 47.06 165 ALA A O 1
ATOM 1345 N N . HIS A 1 166 ? 19.884 -0.766 -14.929 1.00 45.62 166 HIS A N 1
ATOM 1346 C CA . HIS A 1 166 ? 18.479 -0.371 -14.956 1.00 45.62 166 HIS A CA 1
ATOM 1347 C C . HIS A 1 166 ? 17.518 -1.560 -14.797 1.00 45.62 166 HIS A C 1
ATOM 1349 O O . HIS A 1 166 ? 16.604 -1.478 -13.986 1.00 45.62 166 HIS A O 1
ATOM 1355 N N . ILE A 1 167 ? 17.756 -2.694 -15.476 1.00 51.88 167 ILE A N 1
ATOM 1356 C CA . ILE A 1 167 ? 16.982 -3.929 -15.249 1.00 51.88 167 ILE A CA 1
ATOM 1357 C C . ILE A 1 167 ? 17.139 -4.409 -13.808 1.00 51.88 167 ILE A C 1
ATOM 1359 O O . ILE A 1 167 ? 16.156 -4.813 -13.194 1.00 51.88 167 ILE A O 1
ATOM 1363 N N . GLN A 1 168 ? 18.359 -4.387 -13.268 1.00 53.75 168 GLN A N 1
ATOM 1364 C CA . GLN A 1 168 ? 18.600 -4.824 -11.899 1.00 53.75 168 GLN A CA 1
ATOM 1365 C C . GLN A 1 168 ? 17.887 -3.906 -10.895 1.00 53.75 168 GLN A C 1
ATOM 1367 O O . GLN A 1 168 ? 17.195 -4.402 -10.017 1.00 53.75 168 GLN A O 1
ATOM 1372 N N . MET A 1 169 ? 17.933 -2.589 -11.108 1.00 51.00 169 MET A N 1
ATOM 1373 C CA . MET A 1 169 ? 17.182 -1.608 -10.320 1.00 51.00 169 MET A CA 1
ATOM 1374 C C . MET A 1 169 ? 15.658 -1.794 -10.447 1.00 51.00 169 MET A C 1
ATOM 1376 O O . MET A 1 169 ? 14.939 -1.668 -9.463 1.00 51.00 169 MET A O 1
ATOM 1380 N N . LEU A 1 170 ? 15.147 -2.127 -11.637 1.00 53.84 170 LEU A N 1
ATOM 1381 C CA . LEU A 1 170 ? 13.729 -2.441 -11.865 1.00 53.84 170 LEU A CA 1
ATOM 1382 C C . LEU A 1 170 ? 13.303 -3.740 -11.169 1.00 53.84 170 LEU A C 1
ATOM 1384 O O . LEU A 1 170 ? 12.200 -3.811 -10.631 1.00 53.84 170 LEU A O 1
ATOM 1388 N N . ALA A 1 171 ? 14.161 -4.761 -11.164 1.00 61.00 171 ALA A N 1
ATOM 1389 C CA . ALA A 1 171 ? 13.919 -6.013 -10.453 1.00 61.00 171 ALA A CA 1
ATOM 1390 C C . ALA A 1 171 ? 13.929 -5.803 -8.929 1.00 61.00 171 ALA A C 1
ATOM 1392 O O . ALA A 1 171 ? 13.020 -6.269 -8.246 1.00 61.00 171 ALA A O 1
ATOM 1393 N N . GLU A 1 172 ? 14.892 -5.036 -8.414 1.00 64.06 172 GLU A N 1
ATOM 1394 C CA . GLU A 1 172 ? 14.975 -4.647 -7.001 1.00 64.06 172 GLU A CA 1
ATOM 1395 C C . GLU A 1 172 ? 13.767 -3.790 -6.584 1.00 64.06 172 GLU A C 1
ATOM 1397 O O . GLU A 1 172 ? 13.166 -4.036 -5.542 1.00 64.06 172 GLU A O 1
ATOM 1402 N N . SER A 1 173 ? 13.333 -2.850 -7.430 1.00 61.22 173 SER A N 1
ATOM 1403 C CA . SER A 1 173 ? 12.128 -2.043 -7.200 1.00 61.22 173 SER A CA 1
ATOM 1404 C C . SER A 1 173 ? 10.854 -2.893 -7.188 1.00 61.22 173 SER A C 1
ATOM 1406 O O . SER A 1 173 ? 10.013 -2.717 -6.307 1.00 61.22 173 SER A O 1
ATOM 1408 N N . ARG A 1 174 ? 10.706 -3.866 -8.100 1.00 65.94 174 ARG A N 1
ATOM 1409 C CA . ARG A 1 174 ? 9.572 -4.809 -8.069 1.00 65.94 174 ARG A CA 1
ATOM 1410 C C . ARG A 1 174 ? 9.563 -5.648 -6.795 1.00 65.94 174 ARG A C 1
ATOM 1412 O O . ARG A 1 174 ? 8.513 -5.777 -6.176 1.00 65.94 174 ARG A O 1
ATOM 1419 N N . GLN A 1 175 ? 10.722 -6.141 -6.365 1.00 71.19 175 GLN A N 1
ATOM 1420 C CA . GLN A 1 175 ? 10.845 -6.891 -5.117 1.00 71.19 175 GLN A CA 1
ATOM 1421 C C . GLN A 1 175 ? 10.495 -6.023 -3.895 1.00 71.19 175 GLN A C 1
ATOM 1423 O O . GLN A 1 175 ? 9.807 -6.481 -2.982 1.00 71.19 175 GLN A O 1
ATOM 1428 N N . GLN A 1 176 ? 10.898 -4.748 -3.889 1.00 68.31 176 GLN A N 1
ATOM 1429 C CA . GLN A 1 176 ? 10.493 -3.787 -2.858 1.00 68.31 176 GLN A CA 1
ATOM 1430 C C . GLN A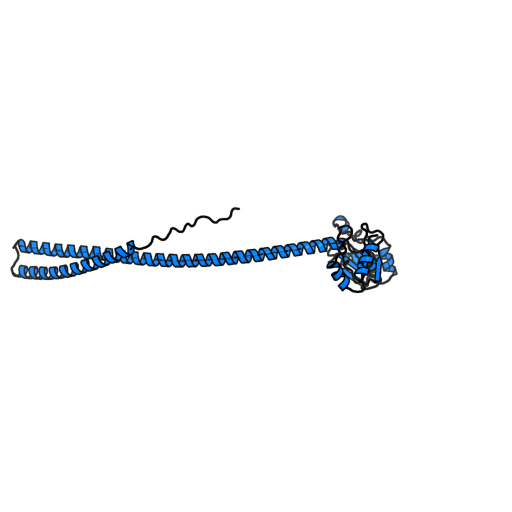 1 176 ? 8.976 -3.559 -2.858 1.00 68.31 176 GLN A C 1
ATOM 1432 O O . GLN A 1 176 ? 8.363 -3.586 -1.794 1.00 68.31 176 GLN A O 1
ATOM 1437 N N . HIS A 1 177 ? 8.352 -3.403 -4.029 1.00 69.19 177 HIS A N 1
ATOM 1438 C CA . HIS A 1 177 ? 6.898 -3.261 -4.145 1.00 69.19 177 HIS A CA 1
ATOM 1439 C C . HIS A 1 177 ? 6.137 -4.504 -3.669 1.00 69.19 177 HIS A C 1
ATOM 1441 O O . HIS A 1 177 ? 5.115 -4.366 -3.001 1.00 69.19 177 HIS A O 1
ATOM 1447 N N . GLU A 1 178 ? 6.630 -5.707 -3.961 1.00 75.38 178 GLU A N 1
ATOM 1448 C CA . GLU A 1 178 ? 6.047 -6.957 -3.457 1.00 75.38 178 GLU A CA 1
ATOM 1449 C C . GLU A 1 178 ? 6.181 -7.075 -1.936 1.00 75.38 178 GLU A C 1
ATOM 1451 O O . GLU A 1 178 ? 5.230 -7.478 -1.263 1.00 75.38 178 GLU A O 1
ATOM 1456 N N . THR A 1 179 ? 7.324 -6.653 -1.387 1.00 77.69 179 THR A N 1
ATOM 1457 C CA . THR A 1 179 ? 7.560 -6.622 0.063 1.00 77.69 179 THR A CA 1
ATOM 1458 C C . THR A 1 179 ? 6.595 -5.646 0.739 1.00 77.69 179 THR A C 1
ATOM 1460 O O . THR A 1 179 ? 5.851 -6.051 1.632 1.00 77.69 179 THR A O 1
ATOM 1463 N N . LEU A 1 180 ? 6.482 -4.415 0.229 1.00 76.38 180 LEU A N 1
ATOM 1464 C CA . LEU A 1 180 ? 5.507 -3.415 0.686 1.00 76.38 180 LEU A CA 1
ATOM 1465 C C . LEU A 1 180 ? 4.062 -3.922 0.582 1.00 76.38 180 LEU A C 1
ATOM 1467 O O . LEU A 1 180 ? 3.275 -3.755 1.508 1.00 76.38 180 LEU A O 1
ATOM 1471 N N . ALA A 1 181 ? 3.698 -4.591 -0.514 1.00 76.25 181 ALA A N 1
ATOM 1472 C CA . ALA A 1 181 ? 2.364 -5.166 -0.679 1.00 76.25 181 ALA A CA 1
ATOM 1473 C C . ALA A 1 181 ? 2.085 -6.318 0.305 1.00 76.25 181 ALA A C 1
ATOM 1475 O O . ALA A 1 181 ? 0.926 -6.583 0.637 1.00 76.25 181 ALA A O 1
ATOM 1476 N N . SER A 1 182 ? 3.120 -7.031 0.757 1.00 80.69 182 SER A N 1
ATOM 1477 C CA . SER A 1 182 ? 2.998 -8.054 1.799 1.00 80.69 182 SER A CA 1
ATOM 1478 C C . SER A 1 182 ? 2.865 -7.440 3.197 1.00 80.69 182 SER A C 1
ATOM 1480 O O . SER A 1 182 ? 2.038 -7.896 3.988 1.00 80.69 182 SER A O 1
ATOM 1482 N N . GLU A 1 183 ? 3.590 -6.354 3.475 1.00 78.88 183 GLU A N 1
ATOM 1483 C CA . GLU A 1 183 ? 3.491 -5.598 4.726 1.00 78.88 183 GLU A CA 1
ATOM 1484 C C . GLU A 1 183 ? 2.116 -4.942 4.869 1.00 78.88 183 GLU A C 1
ATOM 1486 O O . GLU A 1 183 ? 1.489 -5.070 5.918 1.00 78.88 183 GLU A O 1
ATOM 1491 N N . ILE A 1 184 ? 1.588 -4.336 3.797 1.00 75.81 184 ILE A N 1
ATOM 1492 C CA . ILE A 1 184 ? 0.232 -3.765 3.774 1.00 75.81 184 ILE A CA 1
ATOM 1493 C C . ILE A 1 184 ? -0.807 -4.837 4.117 1.00 75.81 184 ILE A C 1
ATOM 1495 O O . ILE A 1 184 ? -1.611 -4.630 5.019 1.00 75.81 184 ILE A O 1
ATOM 1499 N N . ARG A 1 185 ? -0.742 -6.015 3.482 1.00 82.12 185 ARG A N 1
ATOM 1500 C CA . ARG A 1 185 ? -1.666 -7.126 3.775 1.00 82.12 185 ARG A CA 1
ATOM 1501 C C . ARG A 1 185 ? -1.543 -7.652 5.204 1.00 82.12 185 ARG A C 1
ATOM 1503 O O . ARG A 1 185 ? -2.520 -8.124 5.781 1.00 82.12 185 ARG A O 1
ATOM 1510 N N . THR A 1 186 ? -0.344 -7.603 5.777 1.00 83.44 186 THR A N 1
ATOM 1511 C CA . THR A 1 186 ? -0.115 -8.011 7.169 1.00 83.44 186 THR A CA 1
ATOM 1512 C C . THR A 1 186 ? -0.701 -6.982 8.136 1.00 83.44 186 THR A C 1
ATOM 1514 O O . THR A 1 186 ? -1.380 -7.358 9.089 1.00 83.44 186 THR A O 1
ATOM 1517 N N . ASN A 1 187 ? -0.525 -5.692 7.842 1.00 76.94 187 ASN A N 1
ATOM 1518 C CA . ASN A 1 187 ? -1.106 -4.598 8.614 1.00 76.94 187 ASN A CA 1
ATOM 1519 C C . ASN A 1 187 ? -2.637 -4.577 8.528 1.00 76.94 187 ASN A C 1
ATOM 1521 O O . ASN A 1 187 ? -3.284 -4.388 9.550 1.00 76.94 187 ASN A O 1
ATOM 1525 N N . GLU A 1 188 ? -3.228 -4.828 7.357 1.00 77.94 188 GLU A N 1
ATOM 1526 C CA . GLU A 1 188 ? -4.686 -4.946 7.197 1.00 77.94 188 GLU A CA 1
ATOM 1527 C C . GLU A 1 188 ? -5.266 -6.013 8.132 1.00 77.94 188 GLU A C 1
ATOM 1529 O O . GLU A 1 188 ? -6.191 -5.727 8.890 1.00 77.94 188 GLU A O 1
ATOM 1534 N N . ARG A 1 189 ? -4.660 -7.208 8.176 1.00 82.38 189 ARG A N 1
ATOM 1535 C CA . ARG A 1 189 ? -5.081 -8.274 9.103 1.00 82.38 189 ARG A CA 1
ATOM 1536 C C . ARG A 1 189 ? -4.937 -7.869 10.570 1.00 82.38 189 ARG A C 1
ATOM 1538 O O . ARG A 1 189 ? -5.786 -8.227 11.383 1.00 82.38 189 ARG A O 1
ATOM 1545 N N . ALA A 1 190 ? -3.879 -7.136 10.917 1.00 75.06 190 ALA A N 1
ATOM 1546 C CA . ALA A 1 190 ? -3.693 -6.632 12.275 1.00 75.06 190 ALA A CA 1
ATOM 1547 C C . ALA A 1 190 ? -4.776 -5.604 12.652 1.00 75.06 190 ALA A C 1
ATOM 1549 O O . ALA A 1 190 ? -5.315 -5.662 13.755 1.00 75.06 190 ALA A O 1
ATOM 1550 N N . PHE A 1 191 ? -5.152 -4.707 11.734 1.00 75.88 191 PHE A N 1
ATOM 1551 C CA . PHE A 1 191 ? -6.247 -3.756 11.948 1.00 75.88 191 PHE A CA 1
ATOM 1552 C C . PHE A 1 191 ? -7.610 -4.444 12.064 1.00 75.88 191 PHE A C 1
ATOM 1554 O O . PHE A 1 191 ? -8.399 -4.064 12.926 1.00 75.88 191 PHE A O 1
ATOM 1561 N N . GLU A 1 192 ? -7.883 -5.471 11.256 1.00 82.38 192 GLU A N 1
ATOM 1562 C CA . GLU A 1 192 ? -9.108 -6.276 11.368 1.00 82.38 192 GLU A CA 1
ATOM 1563 C C . GLU A 1 192 ? -9.210 -6.968 12.734 1.00 82.38 192 GLU A C 1
ATOM 1565 O O . GLU A 1 192 ? -10.267 -6.939 13.366 1.00 82.38 192 GLU A O 1
ATOM 1570 N N . GLN A 1 193 ? -8.106 -7.539 13.227 1.00 83.62 193 GLN A N 1
ATOM 1571 C CA . GLN A 1 193 ? -8.052 -8.129 14.568 1.00 83.62 193 GLN A CA 1
ATOM 1572 C C . GLN A 1 193 ? -8.299 -7.082 15.657 1.00 83.62 193 GLN A C 1
ATOM 1574 O O . GLN A 1 193 ? -9.107 -7.308 16.555 1.00 83.62 193 GLN A O 1
ATOM 1579 N N . LEU A 1 194 ? -7.670 -5.911 15.544 1.00 79.00 194 LEU A N 1
ATOM 1580 C CA . LEU A 1 194 ? -7.817 -4.831 16.519 1.00 79.00 194 LEU A CA 1
ATOM 1581 C C . LEU A 1 194 ? -9.249 -4.269 16.535 1.00 79.00 194 LEU A C 1
ATOM 1583 O O . LEU A 1 194 ? -9.782 -3.967 17.601 1.00 79.00 194 LEU A O 1
ATOM 1587 N N . ALA A 1 195 ? -9.910 -4.194 15.376 1.00 77.19 195 ALA A N 1
ATOM 1588 C CA . ALA A 1 195 ? -11.321 -3.825 15.276 1.00 77.19 195 ALA A CA 1
ATOM 1589 C C . ALA A 1 195 ? -12.245 -4.881 15.910 1.00 77.19 195 ALA A C 1
ATOM 1591 O O . ALA A 1 195 ? -13.177 -4.530 16.640 1.00 77.19 195 ALA A O 1
ATOM 1592 N N . ALA A 1 196 ? -11.979 -6.172 15.684 1.00 83.25 196 ALA A N 1
ATOM 1593 C CA . ALA A 1 196 ? -12.734 -7.257 16.309 1.00 83.25 196 ALA A CA 1
ATOM 1594 C C . ALA A 1 196 ? -12.587 -7.246 17.842 1.00 83.25 196 ALA A C 1
ATOM 1596 O O . ALA A 1 196 ? -13.580 -7.373 18.563 1.00 83.25 196 ALA A O 1
ATOM 1597 N N . ASP A 1 197 ? -11.373 -7.020 18.345 1.00 80.62 197 ASP A N 1
ATOM 1598 C CA . ASP A 1 197 ? -11.114 -6.916 19.781 1.00 80.62 197 ASP A CA 1
ATOM 1599 C C . ASP A 1 197 ? -11.757 -5.664 20.392 1.00 80.62 197 ASP A C 1
ATOM 1601 O O . ASP A 1 197 ? -12.376 -5.757 21.452 1.00 80.62 197 ASP A O 1
ATOM 1605 N N . ALA A 1 198 ? -11.713 -4.514 19.710 1.00 72.38 198 ALA A N 1
ATOM 1606 C CA . ALA A 1 198 ? -12.405 -3.302 20.152 1.00 72.38 198 ALA A CA 1
ATOM 1607 C C . ALA A 1 198 ? -13.925 -3.511 20.260 1.00 72.38 198 ALA A C 1
ATOM 1609 O O . ALA A 1 198 ? -14.548 -3.055 21.221 1.00 72.38 198 ALA A O 1
ATOM 1610 N N . THR A 1 199 ? -14.514 -4.247 19.313 1.00 82.31 199 THR A N 1
ATOM 1611 C CA . THR A 1 199 ? -15.946 -4.583 19.331 1.00 82.31 199 THR A CA 1
ATOM 1612 C C . THR A 1 199 ? -16.278 -5.478 20.527 1.00 82.31 199 THR A C 1
ATOM 1614 O O . THR A 1 199 ? -17.206 -5.180 21.276 1.00 82.31 199 THR A O 1
ATOM 1617 N N . ARG A 1 200 ? -15.458 -6.506 20.788 1.00 85.31 200 ARG A N 1
ATOM 1618 C CA . ARG A 1 200 ? -15.620 -7.392 21.953 1.00 85.31 200 ARG A CA 1
ATOM 1619 C C . ARG A 1 200 ? -15.499 -6.633 23.280 1.00 85.31 200 ARG A C 1
ATOM 1621 O O . ARG A 1 200 ? -16.261 -6.891 24.209 1.00 85.31 200 ARG A O 1
ATOM 1628 N N . ILE A 1 201 ? -14.560 -5.690 23.379 1.00 80.38 201 ILE A N 1
ATOM 1629 C CA . ILE A 1 201 ? -14.399 -4.840 24.569 1.00 80.38 201 ILE A CA 1
ATOM 1630 C C . ILE A 1 201 ? -15.634 -3.956 24.767 1.00 80.38 201 ILE A C 1
ATOM 1632 O O . ILE A 1 201 ? -16.130 -3.854 25.887 1.00 80.38 201 ILE A O 1
ATOM 1636 N N . ALA A 1 202 ? -16.151 -3.342 23.700 1.00 79.00 202 ALA A N 1
ATOM 1637 C CA . ALA A 1 202 ? -17.347 -2.507 23.772 1.00 79.00 202 ALA A CA 1
ATOM 1638 C C . ALA A 1 202 ? -18.578 -3.310 24.225 1.00 79.00 202 ALA A C 1
ATOM 1640 O O . ALA A 1 202 ? -19.298 -2.870 25.120 1.00 79.00 202 ALA A O 1
ATOM 1641 N N . GLU A 1 203 ? -18.784 -4.508 23.673 1.00 83.81 203 GLU A N 1
ATOM 1642 C CA . GLU A 1 203 ? -19.851 -5.423 24.098 1.00 83.81 203 GLU A CA 1
ATOM 1643 C C . GLU A 1 203 ? -19.717 -5.810 25.579 1.00 83.81 203 GLU A C 1
ATOM 1645 O O . GLU A 1 203 ? -20.696 -5.751 26.327 1.00 83.81 203 GLU A O 1
ATOM 1650 N N . GLY A 1 204 ? -18.498 -6.126 26.032 1.00 80.81 204 GLY A N 1
ATOM 1651 C CA . GLY A 1 204 ? -18.221 -6.409 27.442 1.00 80.81 204 GLY A CA 1
ATOM 1652 C C . GLY A 1 204 ? -18.501 -5.212 28.357 1.00 80.81 204 GLY A C 1
ATOM 1653 O O . GLY A 1 204 ? -19.040 -5.375 29.455 1.00 80.81 204 GLY A O 1
ATOM 1654 N N . LEU A 1 205 ? -18.204 -3.993 27.900 1.00 79.31 205 LEU A N 1
ATOM 1655 C CA . LEU A 1 205 ? -18.480 -2.769 28.652 1.00 79.31 205 LEU A CA 1
ATOM 1656 C C . LEU A 1 205 ? -19.987 -2.517 28.790 1.00 79.31 205 LEU A C 1
ATOM 1658 O O . LEU A 1 205 ? -20.443 -2.140 29.868 1.00 79.31 205 LEU A O 1
ATOM 1662 N N . VAL A 1 206 ? -20.766 -2.772 27.733 1.00 81.81 206 VAL A N 1
ATOM 1663 C CA . VAL A 1 206 ? -22.235 -2.668 27.763 1.00 81.81 206 VAL A CA 1
ATOM 1664 C C . VAL A 1 206 ? -22.834 -3.684 28.732 1.00 81.81 206 VAL A C 1
ATOM 1666 O O . VAL A 1 206 ? -23.680 -3.314 29.544 1.00 81.81 206 VAL A O 1
ATOM 1669 N N . GLN A 1 207 ? -22.370 -4.938 28.714 1.00 81.62 207 GLN A N 1
ATOM 1670 C CA . GLN A 1 207 ? -22.812 -5.947 29.684 1.00 81.62 207 GLN A CA 1
ATOM 1671 C C . GLN A 1 207 ? -22.477 -5.538 31.122 1.00 81.62 207 GLN A C 1
ATOM 1673 O O . GLN A 1 207 ? -23.330 -5.621 32.004 1.00 81.62 207 GLN A O 1
ATOM 1678 N N . THR A 1 208 ? -21.265 -5.025 31.349 1.00 80.00 208 THR A N 1
ATOM 1679 C CA . THR A 1 208 ? -20.844 -4.545 32.672 1.00 80.00 208 THR A CA 1
ATOM 1680 C C . THR A 1 208 ? -21.707 -3.369 33.131 1.00 80.00 208 THR A C 1
ATOM 1682 O O . THR A 1 208 ? -22.147 -3.339 34.276 1.00 80.00 208 THR A O 1
ATOM 1685 N N . GLN A 1 209 ? -22.017 -2.415 32.246 1.00 76.50 209 GLN A N 1
ATOM 1686 C CA . GLN A 1 209 ? -22.920 -1.308 32.568 1.00 76.50 209 GLN A CA 1
ATOM 1687 C C . GLN A 1 209 ? -24.334 -1.786 32.903 1.00 76.50 209 GLN A C 1
ATOM 1689 O O . GLN A 1 209 ? -24.922 -1.292 33.861 1.00 76.50 209 GLN A O 1
ATOM 1694 N N . GLN A 1 210 ? -24.878 -2.747 32.153 1.00 80.25 210 GLN A N 1
ATOM 1695 C CA . GLN A 1 210 ? -26.191 -3.324 32.451 1.00 80.25 210 GLN A CA 1
ATOM 1696 C C . GLN A 1 210 ? -26.206 -4.020 33.814 1.00 80.25 210 GLN A C 1
ATOM 1698 O O . GLN A 1 210 ? -27.162 -3.854 34.570 1.00 80.25 210 GLN A O 1
ATOM 1703 N N . GLN A 1 211 ? -25.135 -4.740 34.155 1.00 81.12 211 GLN A N 1
ATOM 1704 C CA . GLN A 1 211 ? -24.998 -5.371 35.462 1.00 81.12 211 GLN A CA 1
ATOM 1705 C C . GLN A 1 211 ? -24.939 -4.329 36.589 1.00 81.12 211 GLN A C 1
ATOM 1707 O O . GLN A 1 211 ? -25.686 -4.442 37.557 1.00 81.12 211 GLN A O 1
ATOM 1712 N N . VAL A 1 212 ? -24.129 -3.275 36.436 1.00 75.69 212 VAL A N 1
ATOM 1713 C CA . VAL A 1 212 ? -24.052 -2.182 37.420 1.00 75.69 212 VAL A CA 1
ATOM 1714 C C . VAL A 1 212 ? -25.404 -1.486 37.577 1.00 75.69 212 VAL A C 1
ATOM 1716 O O . VAL A 1 212 ? -25.815 -1.212 38.700 1.00 75.69 212 VAL A O 1
ATOM 1719 N N . LEU A 1 213 ? -26.131 -1.232 36.484 1.00 77.06 213 LEU A N 1
ATOM 1720 C CA . LEU A 1 213 ? -27.467 -0.633 36.553 1.00 77.06 213 LEU A CA 1
ATOM 1721 C C . LEU A 1 213 ? -28.444 -1.517 37.342 1.00 77.06 213 LEU A C 1
ATOM 1723 O O . LEU A 1 213 ? -29.116 -1.014 38.244 1.00 77.06 213 LEU A O 1
ATOM 1727 N N . ALA A 1 214 ? -28.469 -2.825 37.079 1.00 76.06 214 ALA A N 1
ATOM 1728 C CA . ALA A 1 214 ? -29.308 -3.766 37.821 1.00 76.06 214 ALA A CA 1
ATOM 1729 C C . ALA A 1 214 ? -28.933 -3.831 39.316 1.00 76.06 214 ALA A C 1
ATOM 1731 O O . ALA A 1 214 ? -29.804 -3.852 40.188 1.00 76.06 214 ALA A O 1
ATOM 1732 N N . GLU A 1 215 ? -27.638 -3.807 39.638 1.00 75.62 215 GLU A N 1
ATOM 1733 C CA . GLU A 1 215 ? -27.155 -3.751 41.022 1.00 75.62 215 GLU A CA 1
ATOM 1734 C C . GLU A 1 215 ? -27.551 -2.436 41.715 1.00 75.62 215 GLU A C 1
ATOM 1736 O O . GLU A 1 215 ? -27.984 -2.456 42.871 1.00 75.62 215 GLU A O 1
ATOM 1741 N N . THR A 1 216 ? -27.488 -1.297 41.014 1.00 74.12 216 THR A N 1
ATOM 1742 C CA . THR A 1 216 ? -27.938 -0.009 41.565 1.00 74.12 216 THR A CA 1
ATOM 1743 C C . THR A 1 216 ? -29.446 0.036 41.801 1.00 74.12 216 THR A C 1
ATOM 1745 O O . THR A 1 216 ? -29.877 0.572 42.821 1.00 74.12 216 THR A O 1
ATOM 1748 N N . GLU A 1 217 ? -30.256 -0.559 40.922 1.00 77.12 217 GLU A N 1
ATOM 1749 C CA . GLU A 1 217 ? -31.708 -0.653 41.108 1.00 77.12 217 GLU A CA 1
ATOM 1750 C C . GLU A 1 217 ? -32.052 -1.473 42.360 1.00 77.12 217 GLU A C 1
ATOM 1752 O O . GLU A 1 217 ? -32.833 -1.031 43.207 1.00 77.12 217 GLU A O 1
ATOM 1757 N N . ASN A 1 218 ? -31.382 -2.615 42.547 1.00 78.50 218 ASN A N 1
ATOM 1758 C CA . ASN A 1 218 ? -31.519 -3.431 43.753 1.00 78.50 218 ASN A CA 1
ATOM 1759 C C . ASN A 1 218 ? -31.105 -2.668 45.021 1.00 78.50 218 ASN A C 1
ATOM 1761 O O . ASN A 1 218 ? -31.787 -2.756 46.043 1.00 78.50 218 ASN A O 1
ATOM 1765 N N . PHE A 1 219 ? -30.031 -1.875 44.954 1.00 75.50 219 PHE A N 1
ATOM 1766 C CA . PHE A 1 219 ? -29.592 -1.026 46.063 1.00 75.50 219 PHE A CA 1
ATOM 1767 C C . PHE A 1 219 ? -30.633 0.043 46.424 1.00 75.50 219 PHE A C 1
ATOM 1769 O O . PHE A 1 219 ? -30.957 0.208 47.602 1.00 75.50 219 PHE A O 1
ATOM 1776 N N . PHE A 1 220 ? -31.200 0.749 45.440 1.00 76.75 220 PHE A N 1
ATOM 1777 C CA . PHE A 1 220 ? -32.242 1.750 45.691 1.00 76.75 220 PHE A CA 1
ATOM 1778 C C . PHE A 1 220 ? -33.517 1.130 46.270 1.00 76.75 220 PHE A C 1
ATOM 1780 O O . PHE A 1 220 ? -34.090 1.689 47.209 1.00 76.75 220 PHE A O 1
ATOM 1787 N N . ASN A 1 221 ? -33.933 -0.035 45.767 1.00 78.00 221 ASN A N 1
ATOM 1788 C CA . ASN A 1 221 ? -35.083 -0.764 46.300 1.00 78.00 221 ASN A CA 1
ATOM 1789 C C . ASN A 1 221 ? -34.858 -1.174 47.763 1.00 78.00 221 ASN A C 1
ATOM 1791 O O . ASN A 1 221 ? -35.719 -0.919 48.607 1.00 78.00 221 ASN A O 1
ATOM 1795 N N . PHE A 1 222 ? -33.678 -1.710 48.088 1.00 78.25 222 PHE A N 1
ATOM 1796 C CA . PHE A 1 222 ? -33.300 -2.041 49.463 1.00 78.25 222 PHE A CA 1
ATOM 1797 C C . PHE A 1 222 ? -33.363 -0.816 50.390 1.00 78.25 222 PHE A C 1
ATOM 1799 O O . PHE A 1 222 ? -33.998 -0.862 51.446 1.00 78.25 222 PHE A O 1
ATOM 1806 N N . TRP A 1 223 ? -32.760 0.307 49.985 1.00 76.62 223 TRP A N 1
ATOM 1807 C CA . TRP A 1 223 ? -32.779 1.539 50.780 1.00 76.62 223 TRP A CA 1
ATOM 1808 C C . TRP A 1 223 ? -34.178 2.125 50.950 1.00 76.62 223 TRP A C 1
ATOM 1810 O O . TRP A 1 223 ? -34.495 2.638 52.022 1.00 76.62 223 TRP A O 1
ATOM 1820 N N . SER A 1 224 ? -35.026 2.032 49.924 1.00 79.00 224 SER A N 1
ATOM 1821 C CA . SER A 1 224 ? -36.419 2.475 50.001 1.00 79.00 224 SER A CA 1
ATOM 1822 C C . SER A 1 224 ? -37.205 1.675 51.044 1.00 79.00 224 SER A C 1
ATOM 1824 O O . SER A 1 224 ? -37.877 2.269 51.890 1.00 79.00 224 SER A O 1
ATOM 1826 N N . ILE A 1 225 ? -37.068 0.342 51.040 1.00 79.62 225 ILE A N 1
ATOM 1827 C CA . ILE A 1 225 ? -37.705 -0.548 52.023 1.00 79.62 225 ILE A CA 1
ATOM 1828 C C . ILE A 1 225 ? -37.187 -0.242 53.431 1.00 79.62 225 ILE A C 1
ATOM 1830 O O . ILE A 1 225 ? -37.982 -0.078 54.356 1.00 79.62 225 ILE A O 1
ATOM 1834 N N . LEU A 1 226 ? -35.868 -0.095 53.593 1.00 78.62 226 LEU A N 1
ATOM 1835 C CA . LEU A 1 226 ? -35.259 0.230 54.881 1.00 78.62 226 LEU A CA 1
ATOM 1836 C C . LEU A 1 226 ? -35.775 1.567 55.434 1.00 78.62 226 LEU A C 1
ATOM 1838 O O . LEU A 1 226 ? -36.136 1.649 56.608 1.00 78.62 226 LEU A O 1
ATOM 1842 N N . LEU A 1 227 ? -35.843 2.607 54.597 1.00 78.12 227 LEU A N 1
ATOM 1843 C CA . LEU A 1 227 ? -36.348 3.916 55.004 1.00 78.12 227 LEU A CA 1
ATOM 1844 C C . LEU A 1 227 ? -37.822 3.839 55.422 1.00 78.12 227 LEU A C 1
ATOM 1846 O O . LEU A 1 227 ? -38.176 4.355 56.481 1.00 78.12 227 LEU A O 1
ATOM 1850 N N . ARG A 1 228 ? -38.668 3.159 54.636 1.00 77.75 228 ARG A N 1
ATOM 1851 C CA . ARG A 1 228 ? -40.086 2.941 54.975 1.00 77.75 228 ARG A CA 1
ATOM 1852 C C . ARG A 1 228 ? -40.241 2.200 56.298 1.00 77.75 228 ARG A C 1
ATOM 1854 O O . ARG A 1 228 ? -41.035 2.615 57.134 1.00 77.75 228 ARG A O 1
ATOM 1861 N N . LEU A 1 229 ? -39.432 1.168 56.531 1.00 81.50 229 LEU A N 1
ATOM 1862 C CA . LEU A 1 229 ? -39.446 0.405 57.776 1.00 81.50 229 LEU A CA 1
ATOM 1863 C C . LEU A 1 229 ? -39.080 1.272 58.991 1.00 81.50 229 LEU A C 1
ATOM 1865 O O . LEU A 1 229 ? -39.722 1.172 60.037 1.00 81.50 229 LEU A O 1
ATOM 1869 N N . VAL A 1 230 ? -38.062 2.130 58.866 1.00 79.31 230 VAL A N 1
ATOM 1870 C CA . VAL A 1 230 ? -37.672 3.070 59.930 1.00 79.31 230 VAL A CA 1
ATOM 1871 C C . VAL A 1 230 ? -38.806 4.052 60.233 1.00 79.31 230 VAL A C 1
ATOM 1873 O O . VAL A 1 230 ? -39.123 4.265 61.405 1.00 79.31 230 VAL A O 1
ATOM 1876 N N . MET A 1 231 ? -39.444 4.606 59.198 1.00 80.56 231 MET A N 1
ATOM 1877 C CA . MET A 1 231 ? -40.576 5.527 59.347 1.00 80.56 231 MET A CA 1
ATOM 1878 C C . MET A 1 231 ? -41.771 4.846 60.031 1.00 80.56 231 MET A C 1
ATOM 1880 O O . MET A 1 231 ? -42.242 5.344 61.053 1.00 80.56 231 MET A O 1
ATOM 1884 N N . ALA A 1 232 ? -42.181 3.665 59.557 1.00 78.00 232 ALA A N 1
ATOM 1885 C CA . ALA A 1 232 ? -43.297 2.899 60.120 1.00 78.00 232 ALA A CA 1
ATOM 1886 C C . ALA A 1 232 ? -43.057 2.504 61.593 1.00 78.00 232 ALA A C 1
ATOM 1888 O O . ALA A 1 232 ? -43.949 2.604 62.439 1.00 78.00 232 ALA A O 1
ATOM 1889 N N . LYS A 1 233 ? -41.821 2.126 61.957 1.00 77.94 233 LYS A N 1
ATOM 1890 C CA . LYS A 1 233 ? -41.450 1.875 63.364 1.00 77.94 233 LYS A CA 1
ATOM 1891 C C . LYS A 1 233 ? -41.529 3.139 64.226 1.00 77.94 233 LYS A C 1
ATOM 1893 O O . LYS A 1 233 ? -41.922 3.054 65.393 1.00 77.94 233 LYS A O 1
ATOM 1898 N N . GLY A 1 234 ? -41.174 4.296 63.668 1.00 79.12 234 GLY A N 1
ATOM 1899 C CA . GLY A 1 234 ? -41.322 5.597 64.323 1.00 79.12 234 GLY A CA 1
ATOM 1900 C C . GLY A 1 234 ? -42.786 5.956 64.588 1.00 79.12 234 GLY A C 1
ATOM 1901 O O . GLY A 1 234 ? -43.131 6.354 65.703 1.00 79.12 234 GLY A O 1
ATOM 1902 N N . GLU A 1 235 ? -43.661 5.748 63.603 1.00 81.81 235 GLU A N 1
ATOM 1903 C CA . GLU A 1 235 ? -45.107 5.960 63.738 1.00 81.81 235 GLU A CA 1
ATOM 1904 C C . GLU A 1 235 ? -45.721 5.042 64.797 1.00 81.81 235 GLU A C 1
ATOM 1906 O O . GLU A 1 235 ? -46.417 5.517 65.697 1.00 81.81 235 GLU A O 1
ATOM 1911 N N . LEU A 1 236 ? -45.369 3.753 64.784 1.00 84.12 236 LEU A N 1
ATOM 1912 C CA . LEU A 1 236 ? -45.796 2.789 65.801 1.00 84.12 236 LEU A CA 1
ATOM 1913 C C . LEU A 1 236 ? -45.393 3.244 67.212 1.00 84.12 236 LEU A C 1
ATOM 1915 O O . LEU A 1 236 ? -46.195 3.179 68.150 1.00 84.12 236 LEU A O 1
ATOM 1919 N N . HIS A 1 237 ? -44.160 3.733 67.378 1.00 82.31 237 HIS A N 1
ATOM 1920 C CA . HIS A 1 237 ? -43.693 4.265 68.657 1.00 82.31 237 HIS A CA 1
ATOM 1921 C C . HIS A 1 237 ? -44.492 5.503 69.096 1.00 82.31 237 HIS A C 1
ATOM 1923 O O . HIS A 1 237 ? -44.883 5.603 70.262 1.00 82.31 237 HIS A O 1
ATOM 1929 N N . SER A 1 238 ? -44.786 6.411 68.162 1.00 85.56 238 SER A N 1
ATOM 1930 C CA . SER A 1 238 ? -45.593 7.612 68.403 1.00 85.56 238 SER A CA 1
ATOM 1931 C C . SER A 1 238 ? -47.021 7.271 68.846 1.00 85.56 238 SER A C 1
ATOM 1933 O O . SER A 1 238 ? -47.472 7.754 69.889 1.00 85.56 238 SER A O 1
ATOM 1935 N N . ILE A 1 239 ? -47.711 6.375 68.128 1.00 84.19 239 ILE A N 1
ATOM 1936 C CA . ILE A 1 239 ? -49.066 5.908 68.475 1.00 84.19 239 ILE A CA 1
ATOM 1937 C C . ILE A 1 239 ? -49.064 5.278 69.871 1.00 84.19 239 ILE A C 1
ATOM 1939 O O . ILE A 1 239 ? -49.889 5.622 70.719 1.00 84.19 239 ILE A O 1
ATOM 1943 N N . ARG A 1 240 ? -48.080 4.419 70.164 1.00 85.81 240 ARG A N 1
ATOM 1944 C CA . ARG A 1 240 ? -47.943 3.783 71.479 1.00 85.81 240 ARG A CA 1
ATOM 1945 C C . ARG A 1 240 ? -47.739 4.810 72.600 1.00 85.81 240 ARG A C 1
ATOM 1947 O O . ARG A 1 240 ? -48.343 4.677 73.662 1.00 85.81 240 ARG A O 1
ATOM 1954 N N . SER A 1 241 ? -46.928 5.840 72.367 1.00 87.88 241 SER A N 1
ATOM 1955 C CA . SER A 1 241 ? -46.715 6.941 73.316 1.00 87.88 241 SER A CA 1
ATOM 1956 C C . SER A 1 241 ? -47.997 7.748 73.570 1.00 87.88 241 SER A C 1
ATOM 1958 O O . SER A 1 241 ? -48.311 8.070 74.721 1.00 87.88 241 SER A O 1
ATOM 1960 N N . ARG A 1 242 ? -48.798 8.008 72.524 1.00 86.25 242 ARG A N 1
ATOM 1961 C CA . ARG A 1 242 ? -50.110 8.676 72.637 1.00 86.25 242 ARG A CA 1
ATOM 1962 C C . ARG A 1 242 ? -51.087 7.855 73.480 1.00 86.25 242 ARG A C 1
ATOM 1964 O O . ARG A 1 242 ? -51.684 8.408 74.402 1.00 86.25 242 ARG A O 1
ATOM 1971 N N . ILE A 1 243 ? -51.185 6.545 73.233 1.00 86.81 243 ILE A N 1
ATOM 1972 C CA . ILE A 1 243 ? -52.014 5.626 74.032 1.00 86.81 243 ILE A CA 1
ATOM 1973 C C . ILE A 1 243 ? -51.576 5.637 75.502 1.00 86.81 243 ILE A C 1
ATOM 1975 O O . ILE A 1 243 ? -52.411 5.807 76.388 1.00 86.81 243 ILE A O 1
ATOM 1979 N N . TYR A 1 244 ? -50.271 5.511 75.785 1.00 88.38 244 TYR A N 1
ATOM 1980 C CA . TYR A 1 244 ? -49.762 5.576 77.162 1.00 88.38 244 TYR A CA 1
ATOM 1981 C C . TYR A 1 244 ? -50.095 6.905 77.842 1.00 88.38 244 TYR A C 1
ATOM 1983 O O . TYR A 1 244 ? -50.503 6.910 79.002 1.00 88.38 244 TYR A O 1
ATOM 1991 N N . SER A 1 245 ? -49.957 8.018 77.121 1.00 86.19 245 SER A N 1
ATOM 1992 C CA . SER A 1 245 ? -50.253 9.353 77.645 1.00 86.19 245 SER A CA 1
ATOM 1993 C C . SER A 1 245 ? -51.734 9.507 78.002 1.00 86.19 245 SER A C 1
ATOM 1995 O O . SER A 1 245 ? -52.051 9.995 79.085 1.00 86.19 245 SER A O 1
ATOM 1997 N N . ILE A 1 246 ? -52.645 9.040 77.138 1.00 87.00 246 ILE A N 1
ATOM 1998 C CA . ILE A 1 246 ? -54.093 9.072 77.403 1.00 87.00 246 ILE A CA 1
ATOM 1999 C C . ILE A 1 246 ? -54.457 8.148 78.571 1.00 87.00 246 ILE A C 1
ATOM 2001 O O . ILE A 1 246 ? -55.177 8.568 79.475 1.00 87.00 246 ILE A O 1
ATOM 2005 N N . ASN A 1 247 ? -53.907 6.932 78.616 1.00 86.44 247 ASN A N 1
ATOM 2006 C CA . ASN A 1 247 ? -54.135 5.997 79.720 1.00 86.44 247 ASN A CA 1
ATOM 2007 C C . ASN A 1 247 ? -53.626 6.540 81.062 1.00 86.44 247 ASN A C 1
ATOM 2009 O O . ASN A 1 247 ? -54.267 6.338 82.090 1.00 86.44 247 ASN A O 1
ATOM 2013 N N . MET A 1 248 ? -52.513 7.277 81.065 1.00 85.38 248 MET A N 1
ATOM 2014 C CA . MET A 1 248 ? -52.019 7.961 82.260 1.00 85.38 248 MET A CA 1
ATOM 2015 C C . MET A 1 248 ? -52.983 9.068 82.715 1.00 85.38 248 MET A C 1
ATOM 2017 O O . MET A 1 248 ? -53.271 9.166 83.904 1.00 85.38 248 MET A O 1
ATOM 2021 N N . ILE A 1 249 ? -53.527 9.863 81.785 1.00 84.81 249 ILE A N 1
ATOM 2022 C CA . ILE A 1 249 ? -54.541 10.890 82.089 1.00 84.81 249 ILE A CA 1
ATOM 2023 C C . ILE A 1 249 ? -55.810 10.248 82.670 1.00 84.81 249 ILE A C 1
ATOM 2025 O O . ILE A 1 249 ? -56.336 10.736 83.670 1.00 84.81 249 ILE A O 1
ATOM 2029 N N . LEU A 1 250 ? -56.275 9.140 82.085 1.00 84.06 250 LEU A N 1
ATOM 2030 C CA . LEU A 1 250 ? -57.418 8.374 82.587 1.00 84.06 250 LEU A CA 1
ATOM 2031 C C . LEU A 1 250 ? -57.159 7.817 83.999 1.00 84.06 250 LEU A C 1
ATOM 2033 O O . LEU A 1 250 ? -58.033 7.910 84.859 1.00 84.06 250 LEU A O 1
ATOM 2037 N N . ALA A 1 251 ? -55.953 7.306 84.270 1.00 82.44 251 ALA A N 1
ATOM 2038 C CA . ALA A 1 251 ? -55.571 6.752 85.572 1.00 82.44 251 ALA A CA 1
ATOM 2039 C C . ALA A 1 251 ? -55.474 7.804 86.694 1.00 82.44 251 ALA A C 1
ATOM 2041 O O . ALA A 1 251 ? -55.682 7.476 87.861 1.00 82.44 251 ALA A O 1
ATOM 2042 N N . LEU A 1 252 ? -55.180 9.066 86.360 1.00 84.19 252 LEU A N 1
ATOM 2043 C CA . LEU A 1 252 ? -55.104 10.167 87.329 1.00 84.19 252 LEU A CA 1
ATOM 2044 C C . LEU A 1 252 ? -56.486 10.643 87.822 1.00 84.19 252 LEU A C 1
ATOM 2046 O O . LEU A 1 252 ? -56.550 11.401 88.788 1.00 84.19 252 LEU A O 1
ATOM 2050 N N . GLY A 1 253 ? -57.588 10.199 87.201 1.00 70.44 253 GLY A N 1
ATOM 2051 C CA . GLY A 1 253 ? -58.951 10.321 87.742 1.00 70.44 253 GLY A CA 1
ATOM 2052 C C . GLY A 1 253 ? -59.534 11.739 87.841 1.00 70.44 253 GLY A C 1
ATOM 2053 O O . GLY A 1 253 ? -60.578 11.920 88.461 1.00 70.44 253 GLY A O 1
ATOM 2054 N N . GLN A 1 254 ? -58.895 12.753 87.247 1.00 65.75 254 GLN A N 1
ATOM 2055 C CA . GLN A 1 254 ? -59.319 14.165 87.319 1.00 65.75 254 GLN A CA 1
ATOM 2056 C C . GLN A 1 254 ? -60.236 14.610 86.160 1.00 65.75 254 GLN A C 1
ATOM 2058 O O . GLN A 1 254 ? -60.345 15.799 85.863 1.00 65.75 254 GLN A O 1
ATOM 2063 N N . THR A 1 255 ? -60.889 13.676 85.472 1.00 72.12 255 THR A N 1
ATOM 2064 C CA . THR A 1 255 ? -61.645 13.936 84.238 1.00 72.12 255 THR A CA 1
ATOM 2065 C C . THR A 1 255 ? -63.157 13.823 84.444 1.00 72.12 255 THR A C 1
ATOM 2067 O O . THR A 1 255 ? -63.649 13.070 85.280 1.00 72.12 255 THR A O 1
ATOM 2070 N N . THR A 1 256 ? -63.929 14.605 83.685 1.00 81.75 256 THR A N 1
ATOM 2071 C CA . THR A 1 256 ? -65.398 14.528 83.706 1.00 81.75 256 THR A CA 1
ATOM 2072 C C . THR A 1 256 ? -65.885 13.254 83.001 1.00 81.75 256 THR A C 1
ATOM 2074 O O . THR A 1 256 ? -65.212 12.785 82.084 1.00 81.75 256 THR A O 1
ATOM 2077 N N . PRO A 1 257 ? -67.071 12.709 83.336 1.00 80.06 257 PRO A N 1
ATOM 2078 C CA . PRO A 1 257 ? -67.596 11.495 82.695 1.00 80.06 257 PRO A CA 1
ATOM 2079 C C . PRO A 1 257 ? -67.658 11.575 81.159 1.00 80.06 257 PRO A C 1
ATOM 2081 O O . PRO A 1 257 ? -67.268 10.637 80.473 1.00 80.06 257 PRO A O 1
ATOM 2084 N N . ALA A 1 258 ? -68.042 12.733 80.609 1.00 79.62 258 ALA A N 1
ATOM 2085 C CA . ALA A 1 258 ? -68.055 12.970 79.162 1.00 79.62 258 ALA A CA 1
ATOM 2086 C C . ALA A 1 258 ? -66.644 13.047 78.539 1.00 79.62 258 ALA A C 1
ATOM 2088 O O . ALA A 1 258 ? -66.469 12.760 77.357 1.00 79.62 258 ALA A O 1
ATOM 2089 N N . ALA A 1 259 ? -65.628 13.452 79.309 1.00 78.94 259 ALA A N 1
ATOM 2090 C CA . ALA A 1 259 ? -64.236 13.417 78.865 1.00 78.94 259 ALA A CA 1
ATOM 2091 C C . ALA A 1 259 ? -63.663 11.992 78.916 1.00 78.94 259 ALA A C 1
ATOM 2093 O O . ALA A 1 259 ? -62.875 11.636 78.047 1.00 78.94 259 ALA A O 1
ATOM 2094 N N . VAL A 1 260 ? -64.082 11.173 79.887 1.00 81.44 260 VAL A N 1
ATOM 2095 C CA . VAL A 1 260 ? -63.701 9.754 79.978 1.00 81.44 260 VAL A CA 1
ATOM 2096 C C . VAL A 1 260 ? -64.193 8.980 78.757 1.00 81.44 260 VAL A C 1
ATOM 2098 O O . VAL A 1 260 ? -63.402 8.269 78.147 1.00 81.44 260 VAL A O 1
ATOM 2101 N N . GLU A 1 261 ? -65.450 9.164 78.351 1.00 84.56 261 GLU A N 1
ATOM 2102 C CA . GLU A 1 261 ? -66.022 8.504 77.166 1.00 84.56 261 GLU A CA 1
ATOM 2103 C C . GLU A 1 261 ? -65.242 8.862 75.888 1.00 84.56 261 GLU A C 1
ATOM 2105 O O . GLU A 1 261 ? -64.720 7.978 75.216 1.00 84.56 261 GLU A O 1
ATOM 2110 N N . ARG A 1 262 ? -64.999 10.159 75.636 1.00 83.62 262 ARG A N 1
ATOM 2111 C CA . ARG A 1 262 ? -64.213 10.622 74.472 1.00 83.62 262 ARG A CA 1
ATOM 2112 C C . ARG A 1 262 ? -62.770 10.119 74.459 1.00 83.62 262 ARG A C 1
ATOM 2114 O O . ARG A 1 262 ? -62.227 9.833 73.396 1.00 83.62 262 ARG A O 1
ATOM 2121 N N . LEU A 1 263 ? -62.118 10.066 75.621 1.00 83.62 263 LEU A N 1
ATOM 2122 C CA . LEU A 1 263 ? -60.756 9.538 75.729 1.00 83.62 263 LEU A CA 1
ATOM 2123 C C . LEU A 1 263 ? -60.733 8.021 75.516 1.00 83.62 263 LEU A C 1
ATOM 2125 O O . LEU A 1 263 ? -59.782 7.520 74.928 1.00 83.62 263 LEU A O 1
ATOM 2129 N N . THR A 1 264 ? -61.779 7.309 75.940 1.00 86.00 264 THR A N 1
ATOM 2130 C CA . THR A 1 264 ? -61.922 5.862 75.718 1.00 86.00 264 THR A CA 1
ATOM 2131 C C . THR A 1 264 ? -62.131 5.555 74.235 1.00 86.00 264 THR A C 1
ATOM 2133 O O . THR A 1 264 ? -61.437 4.696 73.695 1.00 86.00 264 THR A O 1
ATOM 2136 N N . ASP A 1 265 ? -62.987 6.317 73.550 1.00 87.19 265 ASP A N 1
ATOM 2137 C CA . ASP A 1 265 ? -63.170 6.215 72.097 1.00 87.19 265 ASP A CA 1
ATOM 2138 C C . ASP A 1 265 ? -61.865 6.524 71.349 1.00 87.19 265 ASP A C 1
ATOM 2140 O O . ASP A 1 265 ? -61.450 5.772 70.468 1.00 87.19 265 ASP A O 1
ATOM 2144 N N . SER A 1 266 ? -61.148 7.575 71.766 1.00 86.00 266 SER A N 1
ATOM 2145 C CA . SER A 1 266 ? -59.846 7.918 71.190 1.00 86.00 266 SER A CA 1
ATOM 2146 C C . SER A 1 266 ? -58.791 6.831 71.413 1.00 86.00 266 SER A C 1
ATOM 2148 O O . SER A 1 266 ? -57.917 6.673 70.563 1.00 86.00 266 SER A O 1
ATOM 2150 N N . VAL A 1 267 ? -58.828 6.102 72.533 1.00 86.56 267 VAL A N 1
ATOM 2151 C CA . VAL A 1 267 ? -57.944 4.948 72.760 1.00 86.56 267 VAL A CA 1
ATOM 2152 C C . VAL A 1 267 ? -58.328 3.801 71.834 1.00 86.56 267 VAL A C 1
ATOM 2154 O O . VAL A 1 267 ? -57.440 3.239 71.205 1.00 86.56 267 VAL A O 1
ATOM 2157 N N . ALA A 1 268 ? -59.618 3.498 71.680 1.00 88.12 268 ALA A N 1
ATOM 2158 C CA . ALA A 1 268 ? -60.082 2.442 70.780 1.00 88.12 268 ALA A CA 1
ATOM 2159 C C . ALA A 1 268 ? -59.729 2.722 69.305 1.00 88.12 268 ALA A C 1
ATOM 2161 O O . ALA A 1 268 ? -59.374 1.802 68.564 1.00 88.12 268 ALA A O 1
ATOM 2162 N N . ASP A 1 269 ? -59.792 3.985 68.875 1.00 88.38 269 ASP A N 1
ATOM 2163 C CA . ASP A 1 269 ? -59.347 4.404 67.542 1.00 88.38 269 ASP A CA 1
ATOM 2164 C C . ASP A 1 269 ? -57.822 4.276 67.387 1.00 88.38 269 ASP A C 1
ATOM 2166 O O . ASP A 1 269 ? -57.350 3.699 66.407 1.00 88.38 269 ASP A O 1
ATOM 2170 N N . LEU A 1 270 ? -57.042 4.712 68.385 1.00 85.94 270 LEU A N 1
ATOM 2171 C CA . LEU A 1 270 ? -55.582 4.554 68.379 1.00 85.94 270 LEU A CA 1
ATOM 2172 C C . LEU A 1 270 ? -55.137 3.087 68.447 1.00 85.94 270 LEU A C 1
ATOM 2174 O O . LEU A 1 270 ? -54.086 2.741 67.915 1.00 85.94 270 LEU A O 1
ATOM 2178 N N . GLU A 1 271 ? -55.904 2.213 69.095 1.00 87.12 271 GLU A N 1
ATOM 2179 C CA . GLU A 1 271 ? -55.642 0.773 69.125 1.00 87.12 271 GLU A CA 1
ATOM 2180 C C . GLU A 1 271 ? -55.873 0.118 67.759 1.00 87.12 271 GLU A C 1
ATOM 2182 O O . GLU A 1 271 ? -55.108 -0.776 67.386 1.00 87.12 271 GLU A O 1
ATOM 2187 N N . ARG A 1 272 ? -56.864 0.591 66.987 1.00 89.75 272 ARG A N 1
ATOM 2188 C CA . ARG A 1 272 ? -57.039 0.203 65.578 1.00 89.75 272 ARG A CA 1
ATOM 2189 C C . ARG A 1 272 ? -55.871 0.690 64.719 1.00 89.75 272 ARG A C 1
ATOM 2191 O O . ARG A 1 272 ? -55.241 -0.134 64.063 1.00 89.75 272 ARG A O 1
ATOM 2198 N N . GLU A 1 273 ? -55.502 1.968 64.819 1.00 85.50 273 GLU A N 1
ATOM 2199 C CA . GLU A 1 273 ? -54.325 2.515 64.117 1.00 85.50 273 GLU A CA 1
ATOM 2200 C C . GLU A 1 273 ? -53.031 1.761 64.484 1.00 85.50 273 GLU A C 1
ATOM 2202 O O . GLU A 1 273 ? -52.189 1.492 63.629 1.00 85.50 273 GLU A O 1
ATOM 2207 N N . LEU A 1 274 ? -52.873 1.355 65.750 1.00 83.19 274 LEU A N 1
ATOM 2208 C CA . LEU A 1 274 ? -51.730 0.561 66.205 1.00 83.19 274 LEU A CA 1
ATOM 2209 C C . LEU A 1 274 ? -51.719 -0.850 65.600 1.00 83.19 274 LEU A C 1
ATOM 2211 O O . LEU A 1 274 ? -50.641 -1.393 65.349 1.00 83.19 274 LEU A O 1
ATOM 2215 N N . ALA A 1 275 ? -52.885 -1.473 65.417 1.00 86.88 275 ALA A N 1
ATOM 2216 C CA . ALA A 1 275 ? -52.997 -2.784 64.785 1.00 86.88 275 ALA A CA 1
ATOM 2217 C C . ALA A 1 275 ? -52.618 -2.717 63.298 1.00 86.88 275 ALA A C 1
ATOM 2219 O O . ALA A 1 275 ? -51.831 -3.551 62.842 1.00 86.88 275 ALA A O 1
ATOM 2220 N N . ASP A 1 276 ? -53.088 -1.690 62.589 1.00 87.88 276 ASP A N 1
ATOM 2221 C CA . ASP A 1 276 ? -52.762 -1.455 61.180 1.00 87.88 276 ASP A CA 1
ATOM 2222 C C . ASP A 1 276 ? -51.264 -1.151 61.001 1.00 87.88 276 ASP A C 1
ATOM 2224 O O . ASP A 1 276 ? -50.586 -1.811 60.211 1.00 87.88 276 ASP A O 1
ATOM 2228 N N . ALA A 1 277 ? -50.698 -0.266 61.830 1.00 81.44 277 ALA A N 1
ATOM 2229 C CA . ALA A 1 277 ? -49.266 0.049 61.811 1.00 81.44 277 ALA A CA 1
ATOM 2230 C C . ALA A 1 277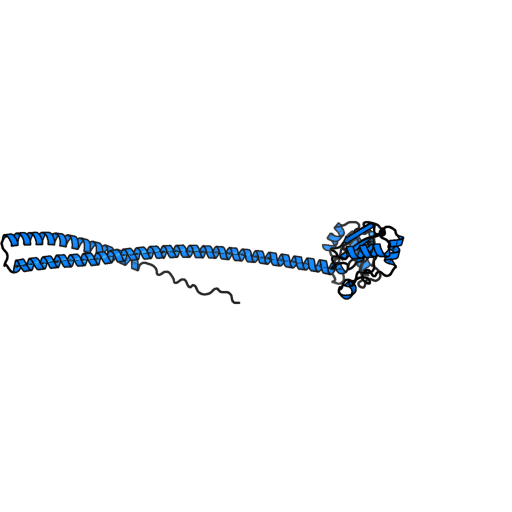 ? -48.383 -1.171 62.139 1.00 81.44 277 ALA A C 1
ATOM 2232 O O . ALA A 1 277 ? -47.298 -1.343 61.585 1.00 81.44 277 ALA A O 1
ATOM 2233 N N . ARG A 1 278 ? -48.832 -2.066 63.032 1.00 85.12 278 ARG A N 1
ATOM 2234 C CA . ARG A 1 278 ? -48.134 -3.338 63.305 1.00 85.12 278 ARG A CA 1
ATOM 2235 C C . ARG A 1 278 ? -48.158 -4.271 62.104 1.00 85.12 278 ARG A C 1
ATOM 2237 O O . ARG A 1 278 ? -47.168 -4.962 61.868 1.00 85.12 278 ARG A O 1
ATOM 2244 N N . HIS A 1 279 ? -49.273 -4.315 61.382 1.00 90.06 279 HIS A N 1
ATOM 2245 C CA . HIS A 1 279 ? -49.386 -5.125 60.180 1.00 90.06 279 HIS A CA 1
ATOM 2246 C C . HIS A 1 279 ? -48.445 -4.616 59.083 1.00 90.06 279 HIS A C 1
ATOM 2248 O O . HIS A 1 279 ? -47.713 -5.413 58.501 1.00 90.06 279 HIS A O 1
ATOM 2254 N N . GLU A 1 280 ? -48.387 -3.300 58.875 1.00 88.00 280 GLU A N 1
ATOM 2255 C CA . GLU A 1 280 ? -47.469 -2.670 57.920 1.00 88.00 280 GLU A CA 1
ATOM 2256 C C . GLU A 1 280 ? -45.996 -2.926 58.273 1.00 88.00 280 GLU A C 1
ATOM 2258 O O . GLU A 1 280 ? -45.215 -3.335 57.414 1.00 88.00 280 GLU A O 1
ATOM 2263 N N . VAL A 1 281 ? -45.608 -2.781 59.547 1.00 85.94 281 VAL A N 1
ATOM 2264 C CA . VAL A 1 281 ? -44.241 -3.105 59.992 1.00 85.94 281 VAL A CA 1
ATOM 2265 C C . VAL A 1 281 ? -43.908 -4.576 59.734 1.00 85.94 281 VAL A C 1
ATOM 2267 O O . VAL A 1 281 ? -42.820 -4.865 59.245 1.00 85.94 281 VAL A O 1
ATOM 2270 N N . ALA A 1 282 ? -44.827 -5.506 60.012 1.00 88.31 282 ALA A N 1
ATOM 2271 C CA . ALA A 1 282 ? -44.599 -6.931 59.768 1.00 88.31 282 ALA A CA 1
ATOM 2272 C C . ALA A 1 282 ? -44.426 -7.255 58.271 1.00 88.31 282 ALA A C 1
ATOM 2274 O O . ALA A 1 282 ? -43.589 -8.086 57.920 1.00 88.31 282 ALA A O 1
ATOM 2275 N N . GLN A 1 283 ? -45.178 -6.584 57.390 1.00 89.38 283 GLN A N 1
ATOM 2276 C CA . GLN A 1 283 ? -45.006 -6.704 55.938 1.00 89.38 283 GLN A CA 1
ATOM 2277 C C . GLN A 1 283 ? -43.640 -6.164 55.493 1.00 89.38 283 GLN A C 1
ATOM 2279 O O . GLN A 1 283 ? -42.889 -6.872 54.827 1.00 89.38 283 GLN A O 1
ATOM 2284 N N . LEU A 1 284 ? -43.264 -4.962 55.938 1.00 85.50 284 LEU A N 1
ATOM 2285 C CA . LEU A 1 284 ? -41.976 -4.351 55.594 1.00 85.50 284 LEU A CA 1
ATOM 2286 C C . LEU A 1 284 ? -40.774 -5.140 56.141 1.00 85.50 284 LEU A C 1
ATOM 2288 O O . LEU A 1 284 ? -39.716 -5.151 55.516 1.00 85.50 284 LEU A O 1
ATOM 2292 N N . GLU A 1 285 ? -40.907 -5.816 57.286 1.00 85.75 285 GLU A N 1
ATOM 2293 C CA . GLU A 1 285 ? -39.872 -6.718 57.811 1.00 85.75 285 GLU A CA 1
ATOM 2294 C C . GLU A 1 285 ? -39.713 -7.983 56.958 1.00 85.75 285 GLU A C 1
ATOM 2296 O O . GLU A 1 285 ? -38.584 -8.428 56.736 1.00 85.75 285 GLU A O 1
ATOM 2301 N N . ALA A 1 286 ? -40.815 -8.538 56.444 1.00 89.56 286 ALA A N 1
ATOM 2302 C CA . ALA A 1 286 ? -40.774 -9.659 55.508 1.00 89.56 286 ALA A CA 1
ATOM 2303 C C . ALA A 1 286 ? -40.135 -9.248 54.170 1.00 89.56 286 ALA A C 1
ATOM 2305 O O . ALA A 1 286 ? -39.251 -9.950 53.672 1.00 89.56 286 ALA A O 1
ATOM 2306 N N . ASP A 1 287 ? -40.506 -8.078 53.642 1.00 85.69 287 ASP A N 1
ATOM 2307 C CA . ASP A 1 287 ? -39.933 -7.515 52.414 1.00 85.69 287 ASP A CA 1
ATOM 2308 C C . ASP A 1 287 ? -38.437 -7.200 52.579 1.00 85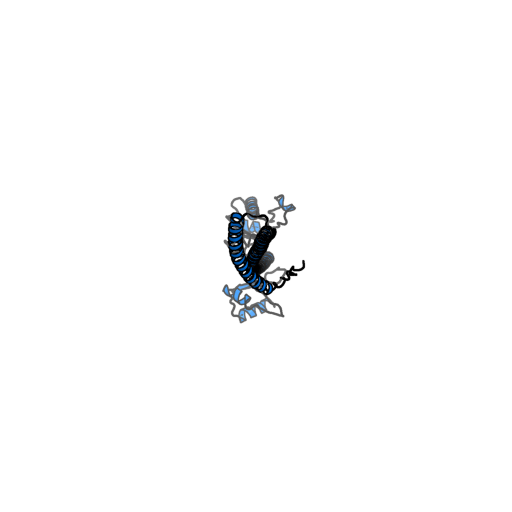.69 287 ASP A C 1
ATOM 2310 O O . ASP A 1 287 ? -37.626 -7.495 51.696 1.00 85.69 287 ASP A O 1
ATOM 2314 N N . TYR A 1 288 ? -38.035 -6.673 53.741 1.00 83.56 288 TYR A N 1
ATOM 2315 C CA . TYR A 1 288 ? -36.630 -6.445 54.084 1.00 83.56 288 TYR A CA 1
ATOM 2316 C C . TYR A 1 288 ? -35.836 -7.757 54.157 1.00 83.56 288 TYR A C 1
ATOM 2318 O O . TYR A 1 288 ? -34.737 -7.841 53.608 1.00 83.56 288 TYR A O 1
ATOM 2326 N N . ALA A 1 289 ? -36.382 -8.798 54.794 1.00 84.94 289 ALA A N 1
ATOM 2327 C CA . ALA A 1 289 ? -35.729 -10.104 54.887 1.00 84.94 289 ALA A CA 1
ATOM 2328 C C . ALA A 1 289 ? -35.564 -10.769 53.508 1.00 84.94 289 ALA A C 1
ATOM 2330 O O . ALA A 1 289 ? -34.504 -11.328 53.217 1.00 84.94 289 ALA A O 1
ATOM 2331 N N . ALA A 1 290 ? -36.575 -10.662 52.640 1.00 84.75 290 ALA A N 1
ATOM 2332 C CA . ALA A 1 290 ? -36.510 -11.147 51.263 1.00 84.75 290 ALA A CA 1
ATOM 2333 C C . ALA A 1 290 ? -35.464 -10.380 50.431 1.00 84.75 290 ALA A C 1
ATOM 2335 O O . ALA A 1 290 ? -34.667 -10.992 49.717 1.00 84.75 290 ALA A O 1
ATOM 2336 N N . SER A 1 291 ? -35.412 -9.051 50.569 1.00 81.00 291 SER A N 1
ATOM 2337 C CA . SER A 1 291 ? -34.430 -8.198 49.888 1.00 81.00 291 SER A CA 1
ATOM 2338 C C . SER A 1 291 ? -32.991 -8.467 50.361 1.00 81.00 291 SER A C 1
ATOM 2340 O O . SER A 1 291 ? -32.080 -8.596 49.542 1.00 81.00 291 SER A O 1
ATOM 2342 N N . ALA A 1 292 ? -32.780 -8.653 51.668 1.00 75.25 292 ALA A N 1
ATOM 2343 C CA . ALA A 1 292 ? -31.467 -8.950 52.242 1.00 75.25 292 ALA A CA 1
ATOM 2344 C C . ALA A 1 292 ? -30.913 -10.321 51.808 1.00 75.25 292 ALA A C 1
ATOM 2346 O O . ALA A 1 292 ? -29.705 -10.457 51.597 1.00 75.25 292 ALA A O 1
ATOM 2347 N N . ALA A 1 293 ? -31.779 -11.327 51.636 1.00 76.06 293 ALA A N 1
ATOM 2348 C CA . ALA A 1 293 ? -31.385 -12.646 51.139 1.00 76.06 293 ALA A CA 1
ATOM 2349 C C . ALA A 1 293 ? -30.917 -12.603 49.671 1.00 76.06 293 ALA A C 1
ATOM 2351 O O . ALA A 1 293 ? -29.964 -13.292 49.305 1.00 76.06 293 ALA A O 1
ATOM 2352 N N . LEU A 1 294 ? -31.535 -11.753 48.842 1.00 68.88 294 LEU A N 1
ATOM 2353 C CA . LEU A 1 294 ? -31.133 -11.543 47.448 1.00 68.88 294 LEU A CA 1
ATOM 2354 C C . LEU A 1 294 ? -29.760 -10.858 47.351 1.00 68.88 294 LEU A C 1
ATOM 2356 O O . LEU A 1 294 ? -28.910 -11.308 46.581 1.00 68.88 294 LEU A O 1
ATOM 2360 N N . SER A 1 295 ? -29.491 -9.847 48.185 1.00 63.75 295 SER A N 1
ATOM 2361 C CA . SER A 1 295 ? -28.200 -9.138 48.196 1.00 63.75 295 SER A CA 1
ATOM 2362 C C . SER A 1 295 ? -27.006 -9.991 48.649 1.00 63.75 295 SER A C 1
ATOM 2364 O O . SER A 1 295 ? -25.884 -9.708 48.240 1.00 63.75 295 SER A O 1
ATOM 2366 N N . GLN A 1 296 ? -27.208 -11.044 49.449 1.00 57.62 296 GLN A N 1
ATOM 2367 C CA . GLN A 1 296 ? -26.126 -11.953 49.874 1.00 57.62 296 GLN A CA 1
ATOM 2368 C C . GLN A 1 296 ? -25.783 -13.036 48.836 1.00 57.62 296 GLN A C 1
ATOM 2370 O O . GLN A 1 296 ? -24.775 -13.725 48.981 1.00 57.62 296 GLN A O 1
ATOM 2375 N N . SER A 1 297 ? -26.603 -13.186 47.791 1.00 53.56 297 SER A N 1
ATOM 2376 C CA . SER A 1 297 ? -26.421 -14.193 46.736 1.00 53.56 297 SER A CA 1
ATOM 2377 C C . SER A 1 297 ? -25.738 -13.665 45.469 1.00 53.56 297 SER A C 1
ATOM 2379 O O . SER A 1 297 ? -25.445 -14.448 44.566 1.00 53.56 297 SER A O 1
ATOM 2381 N N . ALA A 1 298 ? -25.465 -12.358 45.392 1.00 46.25 298 ALA A N 1
ATOM 2382 C CA . ALA A 1 298 ? -24.806 -11.764 44.236 1.00 46.25 298 ALA A CA 1
ATOM 2383 C C . ALA A 1 298 ? -23.329 -12.213 44.178 1.00 46.25 298 ALA A C 1
ATOM 2385 O O . ALA A 1 298 ? -22.569 -11.940 45.113 1.00 46.25 298 ALA A O 1
ATOM 2386 N N . PRO A 1 299 ? -22.896 -12.919 43.116 1.00 42.09 299 PRO A N 1
ATOM 2387 C CA . PRO A 1 299 ? -21.503 -13.302 42.961 1.00 42.09 299 PRO A CA 1
ATOM 2388 C C . PRO A 1 299 ? -20.661 -12.039 42.786 1.00 42.09 299 PRO A C 1
ATOM 2390 O O . PRO A 1 299 ? -20.932 -11.221 41.909 1.00 42.09 299 PRO A O 1
ATOM 2393 N N . VAL A 1 300 ? -19.624 -11.892 43.613 1.00 40.31 300 VAL A N 1
ATOM 2394 C CA . VAL A 1 300 ? -18.599 -10.859 43.428 1.00 40.31 300 VAL A CA 1
ATOM 2395 C C . VAL A 1 300 ? -18.029 -11.034 42.017 1.00 40.31 300 VAL A C 1
ATOM 2397 O O . VAL A 1 300 ? -17.502 -12.116 41.729 1.00 40.31 300 VAL A O 1
ATOM 2400 N N . PRO A 1 301 ? -18.139 -10.038 41.118 1.00 42.00 301 PRO A N 1
ATOM 2401 C CA . PRO A 1 301 ? -17.560 -10.163 39.793 1.00 42.00 301 PRO A CA 1
ATOM 2402 C C . PRO A 1 301 ? -16.048 -10.374 39.952 1.00 42.00 301 PRO A C 1
ATOM 2404 O O . PRO A 1 301 ? -15.411 -9.668 40.743 1.00 42.00 301 PRO A O 1
ATOM 2407 N N . PRO A 1 302 ? -15.455 -11.364 39.260 1.00 39.28 302 PRO A N 1
ATOM 2408 C CA . PRO A 1 302 ? -14.021 -11.578 39.325 1.00 39.28 302 PRO A CA 1
ATOM 2409 C C . PRO A 1 302 ? -13.336 -10.289 38.878 1.00 39.28 302 PRO A C 1
ATOM 2411 O O . PRO A 1 302 ? -13.640 -9.761 37.809 1.00 39.28 302 PRO A O 1
ATOM 2414 N N . ALA A 1 303 ? -12.440 -9.770 39.719 1.00 37.38 303 ALA A N 1
ATOM 2415 C CA . ALA A 1 303 ? -11.636 -8.604 39.396 1.00 37.38 303 ALA A CA 1
ATOM 2416 C C . ALA A 1 303 ? -10.985 -8.833 38.027 1.00 37.38 303 ALA A C 1
ATOM 2418 O O . ALA A 1 303 ? -10.156 -9.733 37.868 1.00 37.38 303 ALA A O 1
ATOM 2419 N N . ALA A 1 304 ? -11.405 -8.056 37.027 1.00 42.84 304 ALA A N 1
ATOM 2420 C CA . ALA A 1 304 ? -10.789 -8.074 35.717 1.00 42.84 304 ALA A CA 1
ATOM 2421 C C . ALA A 1 304 ? -9.327 -7.654 35.902 1.00 42.84 304 ALA A C 1
ATOM 2423 O O . ALA A 1 304 ? -9.026 -6.480 36.116 1.00 42.84 304 ALA A O 1
ATOM 2424 N N . ASN A 1 305 ? -8.420 -8.634 35.873 1.00 39.06 305 ASN A N 1
ATOM 2425 C CA . ASN A 1 305 ? -6.983 -8.415 35.808 1.00 39.06 305 ASN A CA 1
ATOM 2426 C C . ASN A 1 305 ? -6.666 -7.736 34.470 1.00 39.06 305 ASN A C 1
ATOM 2428 O O . ASN A 1 305 ? -6.291 -8.379 33.494 1.00 39.06 305 ASN A O 1
ATOM 2432 N N . LEU A 1 306 ? -6.812 -6.414 34.433 1.00 37.53 306 LEU A N 1
ATOM 2433 C CA . LEU A 1 306 ? -6.206 -5.546 33.434 1.00 37.53 306 LEU A CA 1
ATOM 2434 C C . LEU A 1 306 ? -4.709 -5.456 33.750 1.00 37.53 306 LEU A C 1
ATOM 2436 O O . LEU A 1 306 ? -4.228 -4.452 34.266 1.00 37.53 306 LEU A O 1
ATOM 2440 N N . SER A 1 307 ? -3.973 -6.539 33.504 1.00 37.81 307 SER A N 1
ATOM 2441 C CA . SER A 1 307 ? -2.520 -6.534 33.615 1.00 37.81 307 SER A CA 1
ATOM 2442 C C . SER A 1 307 ? -1.892 -7.085 32.342 1.00 37.81 307 SER A C 1
ATOM 2444 O O . SER A 1 307 ? -2.021 -8.263 32.025 1.00 37.81 307 SER A O 1
ATOM 2446 N N . SER A 1 308 ? -1.151 -6.195 31.675 1.00 45.62 308 SER A N 1
ATOM 2447 C CA . SER A 1 308 ? 0.035 -6.503 30.875 1.00 45.62 308 SER A CA 1
ATOM 2448 C C . SER A 1 308 ? -0.163 -7.215 29.526 1.00 45.62 308 SER A C 1
ATOM 2450 O O . SER A 1 308 ? 0.136 -8.399 29.391 1.00 45.62 308 SER A O 1
ATOM 2452 N N . THR A 1 309 ? -0.435 -6.434 28.478 1.00 38.66 309 THR A N 1
ATOM 2453 C CA . THR A 1 309 ? 0.180 -6.654 27.153 1.00 38.66 309 THR A CA 1
ATOM 2454 C C . THR A 1 309 ? 0.486 -5.309 26.488 1.00 38.66 309 THR A C 1
ATOM 2456 O O . THR A 1 309 ? -0.271 -4.836 25.644 1.00 38.66 309 THR A O 1
ATOM 2459 N N . MET A 1 310 ? 1.597 -4.672 26.874 1.00 33.78 310 MET A N 1
ATOM 2460 C CA . MET A 1 310 ? 2.319 -3.774 25.963 1.00 33.78 310 MET A CA 1
ATOM 2461 C C . MET A 1 310 ? 3.541 -4.529 25.425 1.00 33.78 310 MET A C 1
ATOM 2463 O O . MET A 1 310 ? 4.235 -5.170 26.218 1.00 33.78 310 MET A O 1
ATOM 2467 N N . PRO A 1 311 ? 3.809 -4.490 24.110 1.00 37.72 311 PRO A N 1
ATOM 2468 C CA . PRO A 1 311 ? 5.017 -5.074 23.546 1.00 37.72 311 PRO A CA 1
ATOM 2469 C C . PRO A 1 311 ? 6.234 -4.197 23.893 1.00 37.72 311 PRO A C 1
ATOM 2471 O O . PRO A 1 311 ? 6.091 -2.975 23.998 1.00 37.72 311 PRO A O 1
ATOM 2474 N N . PRO A 1 312 ? 7.424 -4.790 24.086 1.00 48.88 312 PRO A N 1
ATOM 2475 C CA . PRO A 1 312 ? 8.634 -4.026 24.343 1.00 48.88 312 PRO A CA 1
ATOM 2476 C C . PRO A 1 312 ? 9.057 -3.264 23.081 1.00 48.88 312 PRO A C 1
ATOM 2478 O O . PRO A 1 312 ? 9.007 -3.805 21.975 1.00 48.88 312 PRO A O 1
ATOM 2481 N N . THR A 1 313 ? 9.453 -2.009 23.283 1.00 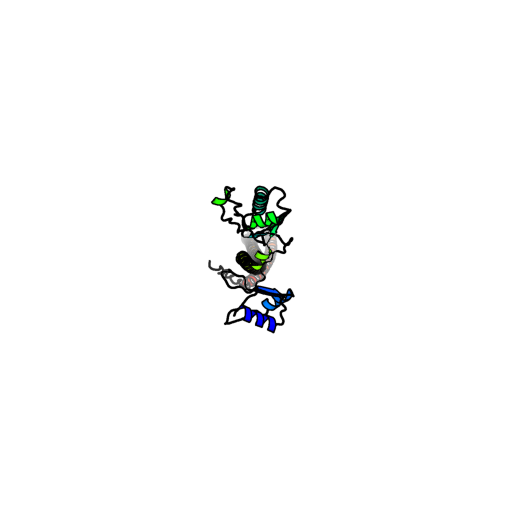49.19 313 THR A N 1
ATOM 2482 C CA . THR A 1 313 ? 10.196 -1.163 22.333 1.00 49.19 313 THR A CA 1
ATOM 2483 C C . THR A 1 313 ? 11.622 -1.645 22.139 1.00 49.19 313 THR A C 1
ATOM 2485 O O . THR A 1 313 ? 12.228 -2.025 23.170 1.00 49.19 313 THR A O 1
#

Radius of gyration: 53.13 Å; chains: 1; bounding box: 105×56×134 Å

Secondary structure (DSSP, 8-state):
-HHHHHHHHHHHTT--EEEEE--TT-SS---EEEESSTHHHHHHHHS--EETTEE-----------SSTT-EEEE--TT-TTHHHHHHHHHHHHH-TTSEEEEEEETTTTEEEEEESSHHHHHHHHHS---TTTTSGGGTT----PPPPEEHHHHHHH--STHHHHHHHHHHHHHHHHHHHHHHHHHHHHHHHHHHHHHHHHHHHHHHHHHHHHHHHHHHHHHHHHHHHHHHHHHHHHHHHHHHHHHHHHHT--S-HHHHHHHHHHHHHHHHHHHHHHHHHHHHHHHHHHHHHHHTSPPPPP-------PPP-

pLDDT: mean 77.55, std 14.0, range [33.78, 95.0]

Foldseek 3Di:
DVQVLVVVVCVVVVFAFPDWDWDPPDPDTDIDTHTPDPCVLVVCQVVFDADPNDTDRDDQQPADDDPDQLKKKKFAQPPPVCSQVLVLVQLCVPVNVQQWPDWDADDRRGMIITDTPDVVSSVCQQPDDDCSPPPDPCPVPDPRDIDRMDGSVVDSVSGDPVVVVVVVVVVVVVVVVVVVVVVVVVVVVVVVVVVVVVVVVVVVVVVVVVVVVVVVVLVVVLVVLVVVLVVLVVVLVVLVVVLVVLVVVVVVVPDDPVVNVVSVVVNVVSVVVNVVSVVVNVVSVVVNVVSVVVVVPDDDPPPPPPDDDDDDD